Protein AF-A0AAN9UYQ5-F1 (afdb_monomer_lite)

Foldseek 3Di:
DVVCCVVPVVCVLQVLLLVQLQVLCCVLQVGGDPHCPPPLNVLLVVLVVLQCCLCVDPVVVVCVVDVVVVPDPCVVVVSVVSNVVSVVSLQVSLLVSLVNRCVVCVVPPDDPDDSSVSSVVSSVSSVCRRPVSSVVVVVVVVCCVVCVVVVVVVVVVCCVPCPVVVVVVVPPPDDDDDDDPPPPVVVVVQDDPPPDDDDDDDPPVVVVVVVD

InterPro domains:
  IPR036396 Cytochrome P450 superfamily [G3DSA:1.10.630.10] (2-175)
  IPR036396 Cytochrome P450 superfamily [SSF48264] (8-164)
  IPR050364 Cytochrome P450 monooxygenase, fungi [PTHR46300] (1-164)

Secondary structure (DSSP, 8-state):
-HHHHHH-GGGHHHHHHHHHHHHHHHHHSS-----TTSHHHHHHHHHHHHHHHHHTSHHHHHHHH-GGGGGS-TTT-HHHHHHHHHHHHHHHHHHHHHHHHHHHTTTS---S--HHHHHHHHHHHHHIIIIIHHHHHHHHHHHHHH-HHHHHHHHHHHHHHHGGGGGGTTS-TT---S-----THHHHTT-----------HHHHHHHTT--

Radius of gyration: 21.9 Å; chains: 1; bounding box: 60×38×66 Å

Organism: NCBI:txid117547

pLDDT: mean 74.86, std 21.61, range [25.64, 96.12]

Sequence (212 aa):
MLMDLLESPAGYYDHIRRYTTSLTTQMDYGFRLKTMEDPRAKKMFKGFLKFNSLAGSQIALLLDLFPILRHLPDVFLPIRRQARKVGREEHELFMDEYLNVKKKMSEGKAIGFTDKLGAYVCGSFLQAGSETTSAELLGFVQAMMIFPEVSRIAHLELDRVCGDQFRKMLLLYGTCGPFTMIRIGTLTRGGSILVDGGTITYHRLRRLLKRM

Structure (mmCIF, N/CA/C/O backbone):
data_AF-A0AAN9UYQ5-F1
#
_entry.id   AF-A0AAN9UYQ5-F1
#
loop_
_atom_site.group_PDB
_atom_site.id
_atom_site.type_symbol
_atom_site.label_atom_id
_atom_site.label_alt_id
_atom_site.label_comp_id
_atom_site.label_asym_id
_atom_site.label_entity_id
_atom_site.label_seq_id
_atom_site.pdbx_PDB_ins_code
_atom_site.Cartn_x
_atom_site.Cartn_y
_atom_site.Cartn_z
_atom_site.occupancy
_atom_site.B_iso_or_equiv
_atom_site.auth_seq_id
_atom_site.auth_comp_id
_atom_site.auth_asym_id
_atom_site.auth_atom_id
_atom_site.pdbx_PDB_model_num
ATOM 1 N N . MET A 1 1 ? 0.110 5.925 14.309 1.00 84.81 1 MET A N 1
ATOM 2 C CA . MET A 1 1 ? -1.220 5.754 13.701 1.00 84.81 1 MET A CA 1
ATOM 3 C C . MET A 1 1 ? -2.297 6.067 14.718 1.00 84.81 1 MET A C 1
ATOM 5 O O . MET A 1 1 ? -2.942 7.083 14.551 1.00 84.81 1 MET A O 1
ATOM 9 N N . LEU A 1 2 ? -2.440 5.284 15.797 1.00 88.50 2 LEU A N 1
ATOM 10 C CA . LEU A 1 2 ? -3.454 5.564 16.827 1.00 88.50 2 LEU A CA 1
ATOM 11 C C . LEU A 1 2 ? -3.279 6.938 17.494 1.00 88.50 2 LEU A C 1
ATOM 13 O O . LEU A 1 2 ? -4.257 7.653 17.650 1.00 88.50 2 LEU A O 1
ATOM 17 N N . MET A 1 3 ? -2.042 7.338 17.813 1.00 88.50 3 MET A N 1
ATOM 18 C CA . MET A 1 3 ? -1.776 8.687 18.335 1.00 88.50 3 MET A CA 1
ATOM 19 C C . MET A 1 3 ? -2.144 9.781 17.331 1.00 88.50 3 MET A C 1
ATOM 21 O O . MET A 1 3 ? -2.829 10.726 17.692 1.00 88.50 3 MET A O 1
ATOM 25 N N . ASP A 1 4 ? -1.783 9.621 16.057 1.00 87.75 4 ASP A N 1
ATOM 26 C CA . ASP A 1 4 ? -2.093 10.632 15.040 1.00 87.75 4 ASP A CA 1
ATOM 27 C C . ASP A 1 4 ? -3.603 10.723 14.750 1.00 87.75 4 ASP A C 1
ATOM 29 O O . ASP A 1 4 ? -4.094 11.793 14.407 1.00 87.75 4 ASP A O 1
ATOM 33 N N . LEU A 1 5 ? -4.354 9.627 14.925 1.00 90.75 5 LEU A N 1
ATOM 34 C CA . LEU A 1 5 ? -5.821 9.639 14.869 1.00 90.75 5 LEU A CA 1
ATOM 35 C C . LEU A 1 5 ? -6.441 10.435 16.027 1.00 90.75 5 LEU A C 1
ATOM 37 O O . LEU A 1 5 ? -7.488 11.045 15.833 1.00 90.75 5 LEU A O 1
ATOM 41 N N . LEU A 1 6 ? -5.812 10.434 17.208 1.00 92.56 6 LEU A N 1
ATOM 42 C CA . LEU A 1 6 ? -6.248 11.238 18.354 1.00 92.56 6 LEU A CA 1
ATOM 43 C C . LEU A 1 6 ? -5.877 12.717 18.184 1.00 92.56 6 LEU A C 1
ATOM 45 O O . LEU A 1 6 ? -6.682 13.587 18.499 1.00 92.56 6 LEU A O 1
ATOM 49 N N . GLU A 1 7 ? -4.674 13.000 17.681 1.00 92.88 7 GLU A N 1
ATOM 50 C CA . GLU A 1 7 ? -4.164 14.366 17.502 1.00 92.88 7 GLU A CA 1
ATOM 51 C C . GLU A 1 7 ? -4.784 15.080 16.292 1.00 92.88 7 GLU A C 1
ATOM 53 O O . GLU A 1 7 ? -5.091 16.268 16.357 1.00 92.88 7 GLU A O 1
ATOM 58 N N . SER A 1 8 ? -4.974 14.368 15.177 1.00 92.69 8 SER A N 1
ATOM 59 C CA . SER A 1 8 ? -5.496 14.914 13.920 1.00 92.69 8 SER A CA 1
ATOM 60 C C . SER A 1 8 ? -6.433 13.913 13.228 1.00 92.69 8 SER A C 1
ATOM 62 O O . SER A 1 8 ? -6.058 13.266 12.241 1.00 92.69 8 SER A O 1
ATOM 64 N N . PRO A 1 9 ? -7.684 13.780 13.708 1.00 90.31 9 PRO A N 1
ATOM 65 C CA . PRO A 1 9 ? -8.651 12.828 13.157 1.00 90.31 9 PRO A CA 1
ATOM 66 C C . PRO A 1 9 ? -9.043 13.136 11.705 1.00 90.31 9 PRO A C 1
ATOM 68 O O . PRO A 1 9 ? -9.381 12.224 10.953 1.00 90.31 9 PRO A O 1
ATOM 71 N N . ALA A 1 10 ? -8.950 14.397 11.268 1.00 92.50 10 ALA A N 1
ATOM 72 C CA . ALA A 1 10 ? -9.232 14.787 9.883 1.00 92.50 10 ALA A CA 1
ATOM 73 C C . ALA A 1 10 ? -8.300 14.090 8.870 1.00 92.50 10 ALA A C 1
ATOM 75 O O . ALA A 1 10 ? -8.703 13.834 7.738 1.00 92.50 10 ALA A O 1
ATOM 76 N N . GLY A 1 11 ? -7.080 13.733 9.289 1.00 89.69 11 GLY A N 1
ATOM 77 C CA . GLY A 1 11 ? -6.087 13.033 8.473 1.00 89.69 11 GLY A CA 1
ATOM 78 C C . GLY A 1 11 ? -6.192 11.504 8.494 1.00 89.69 11 GLY A C 1
ATOM 79 O O . GLY A 1 11 ? -5.227 10.837 8.124 1.00 89.69 11 GLY A O 1
ATOM 80 N N . TYR A 1 12 ? -7.310 10.918 8.946 1.00 89.75 12 TYR A N 1
ATOM 81 C CA . TYR A 1 12 ? -7.429 9.467 9.175 1.00 89.75 12 TYR A CA 1
ATOM 82 C C . TYR A 1 12 ? -6.991 8.600 7.982 1.00 89.75 12 TYR A C 1
ATOM 84 O O . TYR A 1 12 ? -6.340 7.572 8.181 1.00 89.75 12 TYR A O 1
ATOM 92 N N . TYR A 1 13 ? -7.299 9.030 6.754 1.00 90.00 13 TYR A N 1
ATOM 93 C CA . TYR A 1 13 ? -6.906 8.336 5.528 1.00 90.00 13 TYR A CA 1
ATOM 94 C C . TYR A 1 13 ? -5.384 8.204 5.414 1.00 90.00 13 TYR A C 1
ATOM 96 O O . TYR A 1 13 ? -4.855 7.101 5.248 1.00 90.00 13 TYR A O 1
ATOM 104 N N . ASP A 1 14 ? -4.668 9.315 5.581 1.00 89.19 14 ASP A N 1
ATOM 105 C CA . ASP A 1 14 ? -3.211 9.342 5.496 1.00 89.19 14 ASP A CA 1
ATOM 106 C C . ASP A 1 14 ? -2.567 8.596 6.666 1.00 89.19 14 ASP A C 1
ATOM 108 O O . ASP A 1 14 ? -1.561 7.908 6.481 1.00 89.19 14 ASP A O 1
ATOM 112 N N . HIS A 1 15 ? -3.165 8.648 7.860 1.00 91.50 15 HIS A N 1
ATOM 113 C CA . HIS A 1 15 ? -2.668 7.926 9.035 1.00 91.50 15 HIS A CA 1
ATOM 114 C C . HIS A 1 15 ? -2.725 6.409 8.858 1.00 91.50 15 HIS A C 1
ATOM 116 O O . HIS A 1 15 ? -1.758 5.715 9.196 1.00 91.50 15 HIS A O 1
ATOM 122 N N . ILE A 1 16 ? -3.836 5.899 8.317 1.00 92.19 16 ILE A N 1
ATOM 123 C CA . ILE A 1 16 ? -4.032 4.473 8.031 1.00 92.19 16 ILE A CA 1
ATOM 124 C C . ILE A 1 16 ? -3.120 4.038 6.884 1.00 92.19 16 ILE A C 1
ATOM 126 O O . ILE A 1 16 ? -2.394 3.052 7.019 1.00 92.19 16 ILE A O 1
ATOM 130 N N . ARG A 1 17 ? -3.072 4.808 5.792 1.00 89.44 17 ARG A N 1
ATOM 131 C CA . ARG A 1 17 ? -2.206 4.508 4.645 1.00 89.44 17 ARG A CA 1
ATOM 132 C C . ARG A 1 17 ? -0.725 4.515 5.021 1.00 89.44 17 ARG A C 1
ATOM 134 O O . ARG A 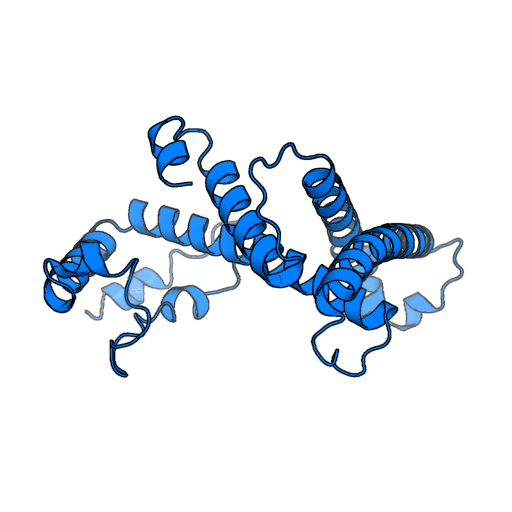1 17 ? 0.029 3.631 4.614 1.00 89.44 17 ARG A O 1
ATOM 141 N N . ARG A 1 18 ? -0.288 5.470 5.846 1.00 91.50 18 ARG A N 1
ATOM 142 C CA . ARG A 1 18 ? 1.082 5.510 6.375 1.00 91.50 18 ARG A CA 1
ATOM 143 C C . ARG A 1 18 ? 1.400 4.266 7.186 1.00 91.50 18 ARG A C 1
ATOM 145 O O . ARG A 1 18 ? 2.490 3.723 7.049 1.00 91.50 18 ARG A O 1
ATOM 152 N N . TYR A 1 19 ? 0.475 3.824 8.033 1.00 92.81 19 TYR A N 1
ATOM 153 C CA . TYR A 1 19 ? 0.670 2.646 8.870 1.00 92.81 19 TYR A CA 1
ATOM 154 C C . TYR A 1 19 ? 0.895 1.380 8.047 1.00 92.81 19 TYR A C 1
ATOM 156 O O . TYR A 1 19 ? 1.897 0.702 8.265 1.00 92.81 19 TYR A O 1
ATOM 164 N N . THR A 1 20 ? 0.018 1.092 7.084 1.00 93.12 20 THR A N 1
ATOM 165 C CA . THR A 1 20 ? 0.124 -0.125 6.264 1.00 93.12 20 THR A CA 1
ATOM 166 C C . THR A 1 20 ? 1.365 -0.103 5.385 1.00 93.12 20 THR A C 1
ATOM 168 O O . THR A 1 20 ? 2.071 -1.106 5.284 1.00 93.12 20 THR A O 1
ATOM 171 N N . THR A 1 21 ? 1.705 1.060 4.826 1.00 91.31 21 THR A N 1
ATOM 172 C CA . THR A 1 21 ? 2.945 1.227 4.061 1.00 91.31 21 THR A CA 1
ATOM 173 C C . THR A 1 21 ? 4.168 1.005 4.943 1.00 91.31 21 THR A C 1
ATOM 175 O O . THR A 1 21 ? 5.059 0.255 4.574 1.00 91.31 21 THR A O 1
ATOM 178 N N . SER A 1 22 ? 4.198 1.617 6.128 1.00 92.69 22 SER A N 1
ATOM 179 C CA . SER A 1 22 ? 5.300 1.502 7.088 1.00 92.69 22 SER A CA 1
ATOM 180 C C . SER A 1 22 ? 5.505 0.066 7.574 1.00 92.69 22 SER A C 1
ATOM 182 O O . SER A 1 22 ? 6.643 -0.377 7.713 1.00 92.69 22 SER A O 1
ATOM 184 N N . LEU A 1 23 ? 4.410 -0.669 7.791 1.00 93.12 23 LEU A N 1
ATOM 185 C CA . LEU A 1 23 ? 4.433 -2.091 8.126 1.00 93.12 23 LEU A CA 1
ATOM 186 C C . LEU A 1 23 ? 5.017 -2.918 6.975 1.00 93.12 23 LEU A C 1
ATOM 188 O O . LEU A 1 23 ? 5.927 -3.713 7.189 1.00 93.12 23 LEU A O 1
ATOM 192 N N . THR A 1 24 ? 4.544 -2.680 5.752 1.00 92.19 24 THR A N 1
ATOM 193 C CA . THR A 1 24 ? 4.989 -3.424 4.568 1.00 92.19 24 THR A CA 1
ATOM 194 C C . THR A 1 24 ? 6.460 -3.143 4.252 1.00 92.19 24 THR A C 1
ATOM 196 O O . THR A 1 24 ? 7.235 -4.075 4.076 1.00 92.19 24 THR A O 1
ATOM 199 N N . THR A 1 25 ? 6.914 -1.883 4.302 1.00 90.31 25 THR A N 1
ATOM 200 C CA . THR A 1 25 ? 8.342 -1.562 4.110 1.00 90.31 25 THR A CA 1
ATOM 201 C C . THR A 1 25 ? 9.230 -2.149 5.200 1.00 90.31 25 THR A C 1
ATOM 203 O O . THR A 1 25 ? 10.393 -2.459 4.948 1.00 90.31 25 THR A O 1
ATOM 206 N N . GLN A 1 26 ? 8.705 -2.300 6.418 1.00 90.62 26 GLN A N 1
ATOM 207 C CA . GLN A 1 26 ? 9.443 -2.927 7.507 1.00 90.62 26 GLN A CA 1
ATOM 208 C C . GLN A 1 26 ? 9.603 -4.432 7.271 1.00 90.62 26 GLN A C 1
ATOM 210 O O . GLN A 1 26 ? 10.665 -4.967 7.580 1.00 90.62 26 GLN A O 1
ATOM 215 N N . MET A 1 27 ? 8.590 -5.089 6.704 1.00 89.62 27 MET A N 1
ATOM 216 C CA . MET A 1 27 ? 8.636 -6.505 6.335 1.00 89.62 27 MET A CA 1
ATOM 217 C C . MET A 1 27 ? 9.528 -6.756 5.111 1.00 89.62 27 MET A C 1
ATOM 219 O O . MET A 1 27 ? 10.370 -7.646 5.155 1.00 89.62 27 MET A O 1
ATOM 223 N N . ASP A 1 28 ? 9.386 -5.944 4.061 1.00 87.88 28 ASP A N 1
ATOM 224 C CA . ASP A 1 28 ? 10.060 -6.165 2.776 1.00 87.88 28 ASP A CA 1
ATOM 225 C C . ASP A 1 28 ? 11.497 -5.634 2.759 1.00 87.88 28 ASP A C 1
ATOM 227 O O . ASP A 1 28 ? 12.407 -6.292 2.255 1.00 87.88 28 ASP A O 1
ATOM 231 N N . TYR A 1 29 ? 11.710 -4.431 3.304 1.00 86.38 29 TYR A N 1
ATOM 232 C CA . TYR A 1 29 ? 12.977 -3.701 3.191 1.00 86.38 29 TYR A CA 1
ATOM 233 C C . TYR A 1 29 ? 13.696 -3.466 4.526 1.00 86.38 29 TYR A C 1
ATOM 235 O O . TYR A 1 29 ? 14.799 -2.904 4.565 1.00 86.38 29 TYR A O 1
ATOM 243 N N . GLY A 1 30 ? 13.089 -3.880 5.640 1.00 86.94 30 GLY A N 1
ATOM 244 C CA . GLY A 1 30 ? 13.677 -3.749 6.970 1.00 86.94 30 GLY A CA 1
ATOM 245 C C . GLY A 1 30 ? 13.765 -2.307 7.474 1.00 86.94 30 GLY A C 1
ATOM 246 O O . GLY A 1 30 ? 14.622 -2.004 8.306 1.00 86.94 30 GLY A O 1
ATOM 247 N N . PHE A 1 31 ? 12.928 -1.390 6.974 1.00 86.50 31 PHE A N 1
ATOM 248 C CA . PHE A 1 31 ? 12.859 -0.020 7.488 1.00 86.50 31 PHE A CA 1
ATOM 249 C C . PHE A 1 31 ? 11.423 0.462 7.692 1.00 86.50 31 PHE A C 1
ATOM 251 O O . PHE A 1 31 ? 10.495 0.095 6.975 1.00 86.50 31 PHE A O 1
ATOM 258 N N . ARG A 1 32 ? 11.250 1.340 8.681 1.00 88.69 32 ARG A N 1
ATOM 259 C CA . ARG A 1 32 ? 9.951 1.897 9.050 1.00 88.69 32 ARG A CA 1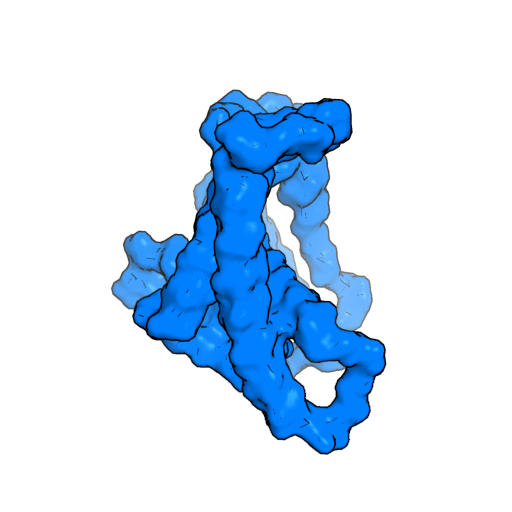
ATOM 260 C C . ARG A 1 32 ? 9.780 3.296 8.469 1.00 88.69 32 ARG A C 1
ATOM 262 O O . ARG A 1 32 ? 10.563 4.192 8.785 1.00 88.69 32 ARG A O 1
ATOM 269 N N . LEU A 1 33 ? 8.722 3.512 7.690 1.00 86.88 33 LEU A N 1
ATOM 270 C CA . LEU A 1 33 ? 8.346 4.853 7.236 1.00 86.88 33 LEU A CA 1
ATOM 271 C C . LEU A 1 33 ? 7.717 5.649 8.383 1.00 86.88 33 LEU A C 1
ATOM 273 O O . LEU A 1 33 ? 6.700 5.239 8.952 1.00 86.88 33 LEU A O 1
ATOM 277 N N . LYS A 1 34 ? 8.321 6.791 8.724 1.00 85.06 34 LYS A N 1
ATOM 278 C CA . LYS A 1 34 ? 7.805 7.702 9.759 1.00 85.06 34 LYS A CA 1
ATOM 279 C C . LYS A 1 34 ? 6.765 8.672 9.213 1.00 85.06 34 LYS A C 1
ATOM 281 O O . LYS A 1 34 ? 5.787 8.923 9.908 1.00 85.06 34 LYS A O 1
ATOM 286 N N . THR A 1 35 ? 6.932 9.134 7.976 1.00 84.81 35 THR A N 1
ATOM 287 C CA . THR A 1 35 ? 6.059 10.124 7.330 1.00 84.81 35 THR A CA 1
ATOM 288 C C . THR A 1 35 ? 5.868 9.747 5.863 1.00 84.81 35 THR A C 1
ATOM 290 O O . THR A 1 35 ? 6.803 9.270 5.224 1.00 84.81 35 THR A O 1
ATOM 293 N N . MET A 1 36 ? 4.676 9.989 5.309 1.00 79.44 36 MET A N 1
ATOM 294 C CA . MET A 1 36 ? 4.406 9.795 3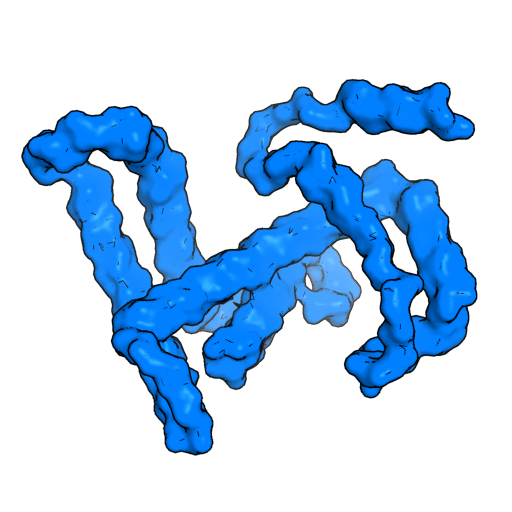.871 1.00 79.44 36 MET A CA 1
ATOM 295 C C . MET A 1 36 ? 5.113 10.832 2.987 1.00 79.44 36 MET A C 1
ATOM 297 O O . MET A 1 36 ? 5.172 10.698 1.768 1.00 79.44 36 MET A O 1
ATOM 301 N N . GLU A 1 37 ? 5.661 11.876 3.603 1.00 81.81 37 GLU A N 1
ATOM 302 C CA . GLU A 1 37 ? 6.366 12.955 2.923 1.00 81.81 37 GLU A CA 1
ATOM 303 C C . GLU A 1 37 ? 7.800 12.603 2.538 1.00 81.81 37 GLU A C 1
ATOM 305 O O . GLU A 1 37 ? 8.396 13.351 1.756 1.00 81.81 37 GLU A O 1
ATOM 310 N N . ASP A 1 38 ? 8.317 11.482 3.052 1.00 83.00 38 ASP A N 1
ATOM 311 C CA . ASP A 1 38 ? 9.646 10.971 2.744 1.00 83.00 38 ASP A CA 1
ATOM 312 C C . ASP A 1 38 ? 9.824 10.859 1.215 1.00 83.00 38 ASP A C 1
ATOM 314 O O . ASP A 1 38 ? 8.984 10.248 0.536 1.00 83.00 38 ASP A O 1
ATOM 318 N N . PRO A 1 39 ? 10.901 11.433 0.646 1.00 82.81 39 PRO A N 1
ATOM 319 C CA . PRO A 1 39 ? 11.213 11.302 -0.772 1.00 82.81 39 PRO A CA 1
ATOM 320 C C . PRO A 1 39 ? 11.191 9.855 -1.279 1.00 82.81 39 PRO A C 1
ATOM 322 O O . PRO A 1 39 ? 10.754 9.624 -2.407 1.00 82.81 39 PRO A O 1
ATOM 325 N N . ARG A 1 40 ? 11.605 8.877 -0.460 1.00 78.38 40 ARG A N 1
ATOM 326 C CA . ARG A 1 40 ? 11.589 7.451 -0.823 1.00 78.38 40 ARG A CA 1
ATOM 327 C C . ARG A 1 40 ? 10.167 6.935 -1.005 1.00 78.38 40 ARG A C 1
ATOM 329 O O . ARG A 1 40 ? 9.852 6.380 -2.056 1.00 78.38 40 ARG A O 1
ATOM 336 N N . ALA A 1 41 ? 9.291 7.209 -0.038 1.00 77.94 41 ALA A N 1
ATOM 337 C CA . ALA A 1 41 ? 7.880 6.834 -0.109 1.00 77.94 41 ALA A CA 1
ATOM 338 C C . ALA A 1 41 ? 7.191 7.494 -1.313 1.00 77.94 41 ALA A C 1
ATOM 340 O O . ALA A 1 41 ? 6.520 6.825 -2.098 1.00 77.94 41 ALA A O 1
ATOM 341 N N . LYS A 1 42 ? 7.421 8.796 -1.528 1.00 83.25 42 LYS A N 1
ATOM 342 C CA . LYS A 1 42 ? 6.883 9.524 -2.688 1.00 83.25 42 LYS A CA 1
ATOM 343 C C . LYS A 1 42 ? 7.362 8.939 -4.017 1.00 83.25 42 LYS A C 1
ATOM 345 O O . LYS A 1 42 ? 6.561 8.828 -4.944 1.00 83.25 42 LYS A O 1
ATOM 350 N N . LYS A 1 43 ? 8.643 8.561 -4.127 1.00 81.81 43 LYS A N 1
ATOM 351 C CA . LYS A 1 43 ? 9.203 7.939 -5.339 1.00 81.81 43 LYS A CA 1
ATOM 352 C C . LYS A 1 43 ? 8.519 6.596 -5.622 1.00 81.81 43 LYS A C 1
ATOM 354 O O . LYS A 1 43 ? 8.098 6.379 -6.756 1.00 81.81 43 LYS A O 1
ATOM 359 N N . MET A 1 44 ? 8.325 5.767 -4.591 1.00 78.50 44 MET A N 1
ATOM 360 C CA . MET A 1 44 ? 7.621 4.482 -4.689 1.00 78.50 44 MET A CA 1
ATOM 361 C C . MET A 1 44 ? 6.171 4.638 -5.150 1.00 78.50 44 MET A C 1
ATOM 363 O O . MET A 1 44 ? 5.786 4.092 -6.182 1.00 78.50 44 MET A O 1
ATOM 367 N N . PHE A 1 45 ? 5.386 5.477 -4.471 1.00 77.50 45 PHE A N 1
ATOM 368 C CA . PHE A 1 45 ? 3.982 5.683 -4.833 1.00 77.50 45 PHE A CA 1
ATOM 369 C C . PHE A 1 45 ? 3.783 6.367 -6.182 1.00 77.50 45 PHE A C 1
ATOM 371 O O . PHE A 1 45 ? 2.828 6.061 -6.892 1.00 77.50 45 PHE A O 1
ATOM 378 N N . LYS A 1 46 ? 4.679 7.275 -6.579 1.00 80.44 46 LYS A N 1
ATOM 379 C CA . LYS A 1 46 ? 4.607 7.900 -7.905 1.00 80.44 46 LYS A CA 1
ATOM 380 C C . LYS A 1 46 ? 4.834 6.879 -9.023 1.00 80.44 46 LYS A C 1
ATOM 382 O O . LYS A 1 46 ? 4.217 7.013 -10.079 1.00 80.44 46 LYS A O 1
ATOM 387 N N . GLY A 1 47 ? 5.700 5.887 -8.799 1.00 78.75 47 GLY A N 1
ATOM 388 C CA . GLY A 1 47 ? 5.867 4.741 -9.694 1.00 78.75 47 GLY A CA 1
ATOM 389 C C . GLY A 1 47 ? 4.567 3.946 -9.816 1.00 78.75 47 GLY A C 1
ATOM 390 O O . GLY A 1 47 ? 4.043 3.807 -10.920 1.00 78.75 47 GLY A O 1
ATOM 391 N N . PHE A 1 48 ? 3.987 3.557 -8.676 1.00 79.62 48 PHE A N 1
ATOM 392 C CA . PHE A 1 48 ? 2.731 2.801 -8.631 1.00 79.62 48 PHE A CA 1
ATOM 393 C C . PHE A 1 48 ? 1.565 3.513 -9.319 1.00 79.62 48 PHE A C 1
ATOM 395 O O . PHE A 1 48 ? 0.876 2.908 -10.132 1.00 79.62 48 PHE A O 1
ATOM 402 N N . LEU A 1 49 ? 1.368 4.812 -9.080 1.00 82.56 49 LEU A N 1
ATOM 403 C CA . LEU A 1 49 ? 0.277 5.567 -9.711 1.00 82.56 49 LEU A CA 1
ATOM 404 C C . LEU A 1 49 ? 0.391 5.603 -11.241 1.00 82.56 49 LEU A C 1
ATOM 406 O O . LEU A 1 49 ? -0.618 5.513 -11.938 1.00 82.56 49 LEU A O 1
ATOM 410 N N . LYS A 1 50 ? 1.612 5.726 -11.775 1.00 83.88 50 LYS A N 1
ATOM 411 C CA . LYS A 1 50 ? 1.851 5.674 -13.225 1.00 83.88 50 LYS A CA 1
ATOM 412 C C . LYS A 1 50 ? 1.632 4.273 -13.790 1.00 83.88 50 LYS A C 1
ATOM 414 O O . LYS A 1 50 ? 1.115 4.146 -14.895 1.00 83.88 50 LYS A O 1
ATOM 419 N N . PHE A 1 51 ? 2.052 3.240 -13.064 1.00 83.69 51 PHE A N 1
ATOM 420 C CA . PHE A 1 51 ? 1.835 1.856 -13.471 1.00 83.69 51 PHE A CA 1
ATOM 421 C C . PHE A 1 51 ? 0.337 1.533 -13.499 1.00 83.69 51 PHE A C 1
ATOM 423 O O . PHE A 1 51 ? -0.180 1.124 -14.537 1.00 83.69 51 PHE A O 1
ATOM 430 N N . ASN A 1 52 ? -0.374 1.829 -12.410 1.00 83.81 52 ASN A N 1
ATOM 431 C CA . ASN A 1 52 ? -1.808 1.589 -12.273 1.00 83.81 52 ASN A CA 1
ATOM 432 C C . ASN A 1 52 ? -2.626 2.352 -13.323 1.00 83.81 52 ASN A C 1
ATOM 434 O O . ASN A 1 52 ? -3.573 1.795 -13.868 1.00 83.81 52 ASN A O 1
ATOM 438 N N . SER A 1 53 ? -2.261 3.594 -13.660 1.00 86.06 53 SER A N 1
ATOM 439 C CA . SER A 1 53 ? -2.991 4.358 -14.682 1.00 86.06 53 SER A CA 1
ATOM 440 C C . SER A 1 53 ? -2.809 3.802 -16.096 1.00 86.06 53 SER A C 1
ATOM 442 O O . SER A 1 53 ? -3.740 3.855 -16.899 1.00 86.06 53 SER A O 1
ATOM 444 N N . LEU A 1 54 ? -1.639 3.236 -16.406 1.00 85.94 54 LEU A N 1
ATOM 445 C CA . LEU A 1 54 ? -1.397 2.577 -17.689 1.00 85.94 54 LEU A CA 1
ATOM 446 C C . LEU A 1 54 ? -2.068 1.205 -17.749 1.00 85.94 54 LEU A C 1
ATOM 448 O O . LEU A 1 54 ? -2.767 0.916 -18.721 1.00 85.94 54 LEU A O 1
ATOM 452 N N . ALA A 1 55 ? -1.879 0.387 -16.712 1.00 83.94 55 ALA A N 1
ATOM 453 C CA . ALA A 1 55 ? -2.440 -0.957 -16.619 1.00 83.94 55 ALA A CA 1
ATOM 454 C C . ALA A 1 55 ? -3.976 -0.938 -16.559 1.00 83.94 55 ALA A C 1
ATOM 456 O O . ALA A 1 55 ? -4.623 -1.763 -17.192 1.00 83.94 55 ALA A O 1
ATOM 457 N N . GLY A 1 56 ? -4.562 0.039 -15.863 1.00 84.38 56 GLY A N 1
ATOM 458 C CA . GLY A 1 56 ? -6.011 0.235 -15.769 1.00 84.38 56 GLY A CA 1
ATOM 459 C C . GLY A 1 56 ? -6.631 0.993 -16.945 1.00 84.38 56 GLY A C 1
ATOM 460 O O . GLY A 1 56 ? -7.831 1.261 -16.936 1.00 84.38 56 GLY A O 1
ATOM 461 N N . SER A 1 57 ? -5.847 1.382 -17.956 1.00 88.75 57 SER A N 1
ATOM 462 C CA . SER A 1 57 ? -6.392 2.104 -19.105 1.00 88.75 57 SER A CA 1
ATOM 463 C C . SER A 1 57 ? -7.274 1.200 -19.974 1.00 88.75 57 SER A C 1
ATOM 465 O O . SER A 1 57 ? -6.999 0.016 -20.169 1.00 88.75 57 SER A O 1
ATOM 467 N N . GLN A 1 58 ? -8.308 1.782 -20.585 1.00 88.25 58 GLN A N 1
ATOM 468 C CA . GLN A 1 58 ? -9.212 1.048 -21.481 1.00 88.25 58 GLN A CA 1
ATOM 469 C C . GLN A 1 58 ? -8.468 0.422 -22.670 1.00 88.25 58 GLN A C 1
ATOM 471 O O . GLN A 1 58 ? -8.813 -0.664 -23.123 1.00 88.25 58 GLN A O 1
ATOM 476 N N . ILE A 1 59 ? -7.411 1.081 -23.156 1.00 86.38 59 ILE A N 1
ATOM 477 C CA . ILE A 1 59 ? -6.589 0.564 -24.254 1.00 86.38 59 ILE A CA 1
ATOM 478 C C . ILE A 1 59 ? -5.792 -0.661 -23.796 1.00 86.38 59 ILE A C 1
ATOM 480 O O . ILE A 1 59 ? -5.721 -1.631 -24.543 1.00 86.38 59 ILE A O 1
ATOM 484 N N . ALA A 1 60 ? -5.226 -0.654 -22.583 1.00 86.69 60 ALA A N 1
ATOM 485 C CA . ALA A 1 60 ? -4.553 -1.833 -22.035 1.00 86.69 60 ALA A CA 1
ATOM 486 C C . ALA A 1 60 ? -5.521 -3.020 -21.920 1.00 86.69 60 ALA A C 1
ATOM 488 O O . ALA A 1 60 ? -5.203 -4.107 -22.396 1.00 86.69 60 ALA A O 1
ATOM 489 N N . LEU A 1 61 ? -6.741 -2.779 -21.430 1.00 88.38 61 LEU A N 1
ATOM 490 C CA . LEU A 1 61 ? -7.785 -3.803 -21.374 1.00 88.38 61 LEU A CA 1
ATOM 491 C C . LEU A 1 61 ? -8.131 -4.360 -22.765 1.00 88.38 61 LEU A C 1
ATOM 493 O O . LEU A 1 61 ? -8.256 -5.570 -22.932 1.00 88.38 61 LEU A O 1
ATOM 497 N N . LEU A 1 62 ? -8.245 -3.507 -23.787 1.00 89.81 62 LEU A N 1
ATOM 498 C CA . LEU A 1 62 ? -8.485 -3.955 -25.164 1.00 89.81 62 LEU A CA 1
ATOM 499 C C . LEU A 1 62 ? -7.323 -4.788 -25.718 1.00 89.81 62 LEU A C 1
ATOM 501 O O . LEU A 1 62 ? -7.562 -5.771 -26.416 1.00 89.81 62 LEU A O 1
ATOM 505 N N . LEU A 1 63 ? -6.077 -4.427 -25.398 1.00 88.44 63 LEU A N 1
ATOM 506 C CA . LEU A 1 63 ? -4.896 -5.209 -25.775 1.00 88.44 63 LEU A CA 1
ATOM 507 C C . LEU A 1 63 ? -4.854 -6.578 -25.083 1.00 88.44 63 LEU A C 1
ATOM 509 O O . LEU A 1 63 ? -4.260 -7.508 -25.632 1.00 88.44 63 LEU A O 1
ATOM 513 N N . ASP A 1 64 ? -5.459 -6.708 -23.903 1.00 88.81 64 ASP A N 1
ATOM 514 C CA . ASP A 1 64 ? -5.580 -7.976 -23.180 1.00 88.81 64 ASP A CA 1
ATOM 515 C C . ASP A 1 64 ? -6.733 -8.840 -23.689 1.00 88.81 64 ASP A C 1
ATOM 517 O O . ASP A 1 64 ? -6.565 -10.051 -23.839 1.00 88.81 64 ASP A O 1
ATOM 521 N N . LEU A 1 65 ? -7.869 -8.226 -24.027 1.00 93.19 65 LEU A N 1
ATOM 522 C CA . LEU A 1 65 ? -9.033 -8.918 -24.586 1.00 93.19 65 LEU A CA 1
ATOM 523 C C . LEU A 1 65 ? -8.815 -9.371 -26.035 1.00 93.19 65 LEU A C 1
ATOM 525 O O . LEU A 1 65 ? -9.281 -10.442 -26.421 1.00 93.19 65 LEU A O 1
ATOM 529 N N . PHE A 1 66 ? -8.101 -8.577 -26.836 1.00 92.38 66 PHE A N 1
ATOM 530 C CA . PHE A 1 66 ? -7.860 -8.849 -28.252 1.00 92.38 66 PHE A CA 1
ATOM 531 C C . PHE A 1 66 ? -6.355 -8.924 -28.544 1.00 92.38 66 PHE A C 1
ATOM 533 O O . PHE A 1 66 ? -5.752 -7.932 -28.964 1.00 92.38 66 PHE A O 1
ATOM 540 N N . PRO A 1 67 ? -5.729 -10.111 -28.412 1.00 87.81 67 PRO A N 1
ATOM 541 C CA . PRO A 1 67 ? -4.293 -10.290 -28.637 1.00 87.81 67 PRO A CA 1
ATOM 542 C C . PRO A 1 67 ? -3.812 -9.829 -30.019 1.00 87.81 67 PRO A C 1
ATOM 544 O O . PRO A 1 67 ? -2.675 -9.382 -30.152 1.00 87.81 67 PRO A O 1
ATOM 547 N N . ILE A 1 68 ? -4.687 -9.873 -31.033 1.00 91.75 68 ILE A N 1
ATOM 548 C CA . ILE A 1 68 ? -4.408 -9.407 -32.402 1.00 91.75 68 ILE A CA 1
ATOM 549 C C . ILE A 1 68 ? -3.967 -7.935 -32.405 1.00 91.75 68 ILE A C 1
ATOM 551 O O . ILE A 1 68 ? -3.071 -7.558 -33.160 1.00 91.75 68 ILE A O 1
ATOM 555 N N . LEU A 1 69 ? -4.522 -7.112 -31.506 1.00 86.44 69 LEU A N 1
ATOM 556 C CA . LEU A 1 69 ? -4.176 -5.696 -31.408 1.00 86.44 69 LEU A CA 1
ATOM 557 C C . LEU A 1 69 ? -2.729 -5.462 -30.938 1.00 86.44 69 LEU A C 1
ATOM 559 O O . LEU A 1 69 ? -2.172 -4.397 -31.192 1.00 86.44 69 LEU A O 1
ATOM 563 N N . ARG A 1 70 ? -2.072 -6.450 -30.313 1.00 85.19 70 ARG A N 1
ATOM 564 C CA . ARG A 1 70 ? -0.664 -6.351 -29.878 1.00 85.19 70 ARG A CA 1
ATOM 565 C C . ARG A 1 70 ? 0.331 -6.396 -31.042 1.00 85.19 70 ARG A C 1
ATOM 567 O O . ARG A 1 70 ? 1.489 -6.017 -30.858 1.00 85.19 70 ARG A O 1
ATOM 574 N N . HIS A 1 71 ? -0.102 -6.845 -32.222 1.00 86.50 71 HIS A N 1
ATOM 575 C CA . HIS A 1 71 ? 0.721 -6.866 -33.432 1.00 86.50 71 HIS A CA 1
ATOM 576 C C . HIS A 1 71 ? 0.769 -5.515 -34.156 1.00 86.50 71 HIS A C 1
ATOM 578 O O . HIS A 1 71 ? 1.553 -5.369 -35.094 1.00 86.50 71 HIS A O 1
ATOM 584 N N . LEU A 1 72 ? -0.024 -4.520 -33.732 1.00 87.19 72 LEU A N 1
ATOM 585 C CA . LEU A 1 72 ? 0.028 -3.197 -34.345 1.00 87.19 72 LEU A CA 1
ATOM 586 C C . LEU A 1 72 ? 1.412 -2.545 -34.142 1.00 87.19 72 LEU A C 1
ATOM 588 O O . LEU A 1 72 ? 2.009 -2.666 -33.065 1.00 87.19 72 LEU A O 1
ATOM 592 N N . PRO A 1 73 ? 1.918 -1.812 -35.153 1.00 84.56 73 PRO A N 1
ATOM 593 C CA . PRO A 1 73 ? 3.147 -1.041 -35.029 1.00 84.56 73 PRO A CA 1
ATOM 594 C C . PRO A 1 73 ? 3.094 -0.046 -33.864 1.00 84.56 73 PRO A C 1
ATOM 596 O O . PRO A 1 73 ? 2.049 0.534 -33.567 1.00 84.56 73 PRO A O 1
ATOM 599 N N . ASP A 1 74 ? 4.256 0.230 -33.263 1.00 81.25 74 ASP A N 1
ATOM 600 C CA . ASP A 1 74 ? 4.403 1.134 -32.108 1.00 81.25 74 ASP A CA 1
ATOM 601 C C . ASP A 1 74 ? 3.858 2.560 -32.359 1.00 81.25 74 ASP A C 1
ATOM 603 O O . ASP A 1 74 ? 3.537 3.267 -31.406 1.00 81.25 74 ASP A O 1
ATOM 607 N N . VAL A 1 75 ? 3.716 2.974 -33.625 1.00 84.38 75 VAL A N 1
ATOM 608 C CA . VAL A 1 75 ? 3.130 4.266 -34.028 1.00 84.38 75 VAL A CA 1
ATOM 609 C C . VAL A 1 75 ? 1.658 4.380 -33.611 1.00 84.38 75 VAL A C 1
ATOM 611 O O . VAL A 1 75 ? 1.233 5.444 -33.170 1.00 84.38 75 VAL A O 1
ATOM 614 N N . PHE A 1 76 ? 0.895 3.285 -33.688 1.00 83.69 76 PHE A N 1
ATOM 615 C CA . PHE A 1 76 ? -0.527 3.250 -33.318 1.00 83.69 76 PHE A CA 1
ATOM 616 C C . PHE A 1 76 ? -0.756 2.934 -31.836 1.00 83.69 76 PHE A C 1
ATOM 618 O O . PHE A 1 76 ? -1.861 3.108 -31.329 1.00 83.69 76 PHE A O 1
ATOM 625 N N . LEU A 1 77 ? 0.284 2.486 -31.126 1.00 86.31 77 LEU A N 1
ATOM 626 C CA . LEU A 1 77 ? 0.222 2.089 -29.720 1.00 86.31 77 LEU A CA 1
ATOM 627 C C . LEU A 1 77 ? 1.158 2.952 -28.858 1.00 86.31 77 LEU A C 1
ATOM 629 O O . LEU A 1 77 ? 2.125 2.436 -28.283 1.00 86.31 77 LEU A O 1
ATOM 633 N N . PRO A 1 78 ? 0.867 4.258 -28.682 1.00 85.31 78 PRO A N 1
ATOM 634 C CA . PRO A 1 78 ? 1.681 5.136 -27.837 1.00 85.31 78 PRO A CA 1
ATOM 635 C C . PRO A 1 78 ? 1.757 4.632 -26.388 1.00 85.31 78 PRO A C 1
ATOM 637 O O . PRO A 1 78 ? 2.780 4.804 -25.717 1.00 85.31 78 PRO A O 1
ATOM 640 N N . ILE A 1 79 ? 0.718 3.921 -25.935 1.00 85.12 79 ILE A N 1
ATOM 641 C CA . ILE A 1 79 ? 0.667 3.268 -24.627 1.00 85.12 79 ILE A CA 1
ATOM 642 C C . ILE A 1 79 ? 1.806 2.264 -24.423 1.00 85.12 79 ILE A C 1
ATOM 644 O O . ILE A 1 79 ? 2.367 2.184 -23.335 1.00 85.12 79 ILE A O 1
ATOM 648 N N . ARG A 1 80 ? 2.241 1.550 -25.469 1.00 85.31 80 ARG A N 1
ATOM 649 C CA . ARG A 1 80 ? 3.330 0.569 -25.368 1.00 85.31 80 ARG A CA 1
ATOM 650 C C . ARG A 1 80 ? 4.671 1.248 -25.101 1.00 85.31 80 ARG A C 1
ATOM 652 O O . ARG A 1 80 ? 5.497 0.736 -24.343 1.00 85.31 80 ARG A O 1
ATOM 659 N N . ARG A 1 81 ? 4.896 2.429 -25.687 1.00 85.56 81 ARG A N 1
ATOM 660 C CA . ARG A 1 81 ? 6.081 3.252 -25.401 1.00 85.56 81 ARG A CA 1
ATOM 661 C C . ARG A 1 81 ? 6.059 3.763 -23.961 1.00 85.56 81 ARG A C 1
ATOM 663 O O . ARG A 1 81 ? 7.094 3.729 -23.295 1.00 85.56 81 ARG A O 1
ATOM 670 N N . GLN A 1 82 ? 4.896 4.204 -23.485 1.00 86.31 82 GLN A N 1
ATOM 671 C CA . GLN A 1 82 ? 4.716 4.661 -22.106 1.00 86.31 82 GLN A CA 1
ATOM 672 C C . GLN A 1 82 ? 4.912 3.519 -21.101 1.00 86.31 82 GLN A C 1
ATOM 674 O O . GLN A 1 82 ? 5.696 3.679 -20.171 1.00 86.31 82 GLN A O 1
ATOM 679 N N . ALA A 1 83 ? 4.323 2.347 -21.344 1.00 86.62 83 ALA A N 1
ATOM 680 C CA . ALA A 1 83 ? 4.484 1.155 -20.513 1.00 86.62 83 ALA A CA 1
ATOM 681 C C . ALA A 1 83 ? 5.952 0.720 -20.411 1.00 86.62 83 ALA A C 1
ATOM 683 O O . ALA A 1 83 ? 6.454 0.488 -19.316 1.00 86.62 83 ALA A O 1
ATOM 684 N N . ARG A 1 84 ? 6.696 0.711 -21.530 1.00 87.69 84 ARG A N 1
ATOM 685 C CA . ARG A 1 84 ? 8.146 0.433 -21.516 1.00 87.69 84 ARG A CA 1
ATOM 686 C C . ARG A 1 84 ? 8.944 1.465 -20.719 1.00 87.69 84 ARG A C 1
ATOM 688 O O . ARG A 1 84 ? 9.955 1.116 -20.120 1.00 87.69 84 ARG A O 1
ATOM 695 N N . LYS A 1 85 ? 8.533 2.736 -20.731 1.00 88.88 85 LYS A N 1
ATOM 696 C CA . LYS A 1 85 ? 9.183 3.786 -19.936 1.00 88.88 85 LYS A CA 1
ATOM 697 C C . LYS A 1 85 ? 8.908 3.591 -18.444 1.00 88.88 85 LYS A C 1
ATOM 699 O O . LYS A 1 85 ? 9.859 3.574 -17.674 1.00 88.88 85 LYS A O 1
ATOM 704 N N . VAL A 1 86 ? 7.646 3.398 -18.066 1.00 86.88 86 VAL A N 1
ATOM 705 C CA . VAL A 1 86 ? 7.246 3.184 -16.668 1.00 86.88 86 VAL A CA 1
ATOM 706 C C . VAL A 1 86 ? 7.876 1.914 -16.106 1.00 86.88 86 VAL A C 1
ATOM 708 O O . VAL A 1 86 ? 8.482 1.981 -15.047 1.00 86.88 86 VAL A O 1
ATOM 711 N N . GLY A 1 87 ? 7.873 0.809 -16.858 1.00 85.50 87 GLY A N 1
ATOM 712 C CA . GLY A 1 87 ? 8.515 -0.433 -16.423 1.00 85.50 87 GLY A CA 1
ATOM 713 C C . GLY A 1 87 ? 10.030 -0.312 -16.210 1.00 85.50 87 GLY A C 1
ATOM 714 O O . GLY A 1 87 ? 10.582 -1.023 -15.378 1.00 85.50 87 GLY A O 1
ATOM 715 N N . ARG A 1 88 ? 10.719 0.601 -16.915 1.00 86.06 88 ARG A N 1
ATOM 716 C CA . ARG A 1 88 ? 12.137 0.904 -16.640 1.00 86.06 88 ARG A CA 1
ATOM 717 C C . ARG A 1 88 ? 12.312 1.716 -15.358 1.00 86.06 88 ARG A C 1
ATOM 719 O O . ARG A 1 88 ? 13.115 1.326 -14.522 1.00 86.06 88 ARG A O 1
ATOM 726 N N . GLU A 1 89 ? 11.538 2.790 -15.195 1.00 84.31 89 GLU A N 1
ATOM 727 C CA . GLU A 1 89 ? 11.570 3.637 -13.988 1.00 84.31 89 GLU A CA 1
ATOM 728 C C . GLU A 1 89 ? 11.245 2.827 -12.716 1.00 84.31 89 GLU A C 1
ATOM 730 O O . GLU A 1 89 ? 11.874 3.005 -11.674 1.00 84.31 89 GLU A O 1
ATOM 735 N N . GLU A 1 90 ? 10.271 1.922 -12.808 1.00 82.50 90 GLU A N 1
ATOM 736 C CA . GLU A 1 90 ? 9.855 1.018 -11.734 1.00 82.50 90 GLU A CA 1
ATOM 737 C C . GLU A 1 90 ? 10.937 -0.021 -11.414 1.00 82.50 90 GLU A C 1
ATOM 739 O O . GLU A 1 90 ? 11.272 -0.238 -10.250 1.00 82.50 90 GLU A O 1
ATOM 744 N N . HIS A 1 91 ? 11.541 -0.617 -12.446 1.00 83.50 91 HIS A N 1
ATOM 745 C CA . HIS A 1 91 ? 12.628 -1.571 -12.264 1.00 83.50 91 HIS A CA 1
ATOM 746 C C . HIS A 1 91 ? 13.829 -0.944 -11.548 1.00 83.50 91 HIS A C 1
ATOM 748 O O . HIS A 1 91 ? 14.336 -1.535 -10.600 1.00 83.50 91 HIS A O 1
ATOM 754 N N . GLU A 1 92 ? 14.258 0.250 -11.962 1.00 84.56 92 GLU A N 1
ATOM 755 C CA . GLU A 1 92 ? 15.361 0.977 -11.318 1.00 84.56 92 GLU A CA 1
ATOM 756 C C . GLU A 1 92 ? 15.066 1.247 -9.838 1.00 84.56 92 GLU A C 1
ATOM 758 O O . GLU A 1 92 ? 15.900 0.987 -8.974 1.00 84.56 92 GLU A O 1
ATOM 763 N N . LEU A 1 93 ? 13.845 1.692 -9.530 1.00 81.81 93 LEU A N 1
ATOM 764 C CA . LEU A 1 93 ? 13.413 1.945 -8.160 1.00 81.81 93 LEU A CA 1
ATOM 765 C C . LEU A 1 93 ? 13.489 0.692 -7.274 1.00 81.81 93 LEU A C 1
ATOM 767 O O . LEU A 1 93 ? 14.001 0.768 -6.158 1.00 81.81 93 LEU A O 1
ATOM 771 N N . PHE A 1 94 ? 12.947 -0.439 -7.731 1.00 84.38 94 PHE A N 1
ATOM 772 C CA . PHE A 1 94 ? 12.926 -1.657 -6.919 1.00 84.38 94 PHE A CA 1
ATOM 773 C C . PHE A 1 94 ? 14.303 -2.295 -6.789 1.00 84.38 94 PHE A C 1
ATOM 775 O O . PHE A 1 94 ? 14.612 -2.865 -5.745 1.00 84.38 94 PHE A O 1
ATOM 782 N N . MET A 1 95 ? 15.136 -2.190 -7.827 1.00 86.81 95 MET A N 1
ATOM 783 C CA . MET A 1 95 ? 16.503 -2.701 -7.794 1.00 86.81 95 MET A CA 1
ATOM 784 C C . MET A 1 95 ? 17.340 -2.006 -6.722 1.00 86.81 95 MET A C 1
ATOM 786 O O . MET A 1 95 ? 18.027 -2.696 -5.973 1.00 86.81 95 MET A O 1
ATOM 790 N N . ASP A 1 96 ? 17.250 -0.678 -6.604 1.00 85.38 96 ASP A N 1
ATOM 791 C CA . ASP A 1 96 ? 17.992 0.084 -5.591 1.00 85.38 96 ASP A CA 1
ATOM 792 C C . ASP A 1 96 ? 17.692 -0.426 -4.171 1.00 85.38 96 ASP A C 1
ATOM 794 O O . ASP A 1 96 ? 18.596 -0.708 -3.379 1.00 85.38 96 ASP A O 1
ATOM 798 N N . GLU A 1 97 ? 16.409 -0.589 -3.846 1.00 83.38 97 GLU A N 1
ATOM 799 C CA . GLU A 1 97 ? 15.979 -1.009 -2.510 1.00 83.38 97 GLU A CA 1
ATOM 800 C C . GLU A 1 97 ? 16.243 -2.496 -2.260 1.00 83.38 97 GLU A C 1
ATOM 802 O O . GLU A 1 97 ? 16.701 -2.874 -1.180 1.00 83.38 97 GLU A O 1
ATOM 807 N N . TYR A 1 98 ? 16.059 -3.340 -3.275 1.00 86.44 98 TYR A N 1
ATOM 808 C CA . TYR A 1 98 ? 16.397 -4.757 -3.197 1.00 86.44 98 TYR A CA 1
ATOM 809 C C . TYR A 1 98 ? 17.891 -4.983 -2.950 1.00 86.44 98 TYR A C 1
ATOM 811 O O . TYR A 1 98 ? 18.257 -5.781 -2.089 1.00 86.44 98 TYR A O 1
ATOM 819 N N . LEU A 1 99 ? 18.774 -4.266 -3.649 1.00 86.88 99 LEU A N 1
ATOM 820 C CA . LEU A 1 99 ? 20.219 -4.391 -3.450 1.00 86.88 99 LEU A CA 1
ATOM 821 C C . LEU A 1 99 ? 20.644 -3.922 -2.053 1.00 86.88 99 LEU A C 1
ATOM 823 O O . LEU A 1 99 ? 21.505 -4.550 -1.431 1.00 86.88 99 LEU A O 1
ATOM 827 N N . ASN A 1 100 ? 20.003 -2.877 -1.517 1.00 84.06 100 ASN A N 1
ATOM 828 C CA . ASN A 1 100 ? 20.210 -2.444 -0.134 1.00 84.06 100 ASN A CA 1
ATOM 829 C C . ASN A 1 100 ? 19.829 -3.537 0.874 1.00 84.06 100 ASN A C 1
ATOM 831 O O . ASN A 1 100 ? 20.553 -3.753 1.848 1.00 84.06 100 ASN A O 1
ATOM 835 N N . VAL A 1 101 ? 18.717 -4.238 0.642 1.00 84.50 101 VAL A N 1
ATOM 836 C CA . VAL A 1 101 ? 18.284 -5.374 1.469 1.00 84.50 101 VAL A CA 1
ATOM 837 C C . VAL A 1 101 ? 19.238 -6.549 1.320 1.00 84.50 101 VAL A C 1
ATOM 839 O O . VAL A 1 101 ? 19.729 -7.059 2.322 1.00 84.50 101 VAL A O 1
ATOM 842 N N . LYS A 1 102 ? 19.584 -6.930 0.089 1.00 83.94 102 LYS A N 1
ATOM 843 C CA . LYS A 1 102 ? 20.515 -8.024 -0.209 1.00 83.94 102 LYS A CA 1
ATOM 844 C C . LYS A 1 102 ? 21.873 -7.816 0.465 1.00 83.94 102 LYS A C 1
ATOM 846 O O . LYS A 1 102 ? 22.428 -8.763 1.014 1.00 83.94 102 LYS A O 1
ATOM 851 N N . LYS A 1 103 ? 22.374 -6.575 0.499 1.00 83.00 103 LYS A N 1
ATOM 852 C CA . LYS A 1 103 ? 23.598 -6.207 1.228 1.00 83.00 103 LYS A CA 1
ATOM 853 C C . LYS A 1 103 ? 23.470 -6.420 2.740 1.00 83.00 103 LYS A C 1
ATOM 855 O O . LYS A 1 103 ? 24.433 -6.836 3.367 1.00 83.00 103 LYS A O 1
ATOM 860 N N . LYS A 1 104 ? 22.306 -6.137 3.331 1.00 77.25 104 LYS A N 1
ATOM 861 C CA . LYS A 1 104 ? 22.039 -6.391 4.760 1.00 77.25 104 LYS A CA 1
ATOM 862 C C . LYS A 1 104 ? 21.792 -7.874 5.055 1.00 77.25 104 LYS A C 1
ATOM 864 O O . LYS A 1 104 ? 22.041 -8.320 6.164 1.00 77.25 104 LYS A O 1
ATOM 869 N N . MET A 1 105 ? 21.306 -8.624 4.068 1.00 76.19 105 MET A N 1
ATOM 870 C CA . MET A 1 105 ? 20.998 -10.050 4.168 1.00 76.19 105 MET A CA 1
ATOM 871 C C . MET A 1 105 ? 22.198 -10.966 3.915 1.00 76.19 105 MET A C 1
ATOM 873 O O . MET A 1 105 ? 22.014 -12.173 3.981 1.00 76.19 105 MET A O 1
ATOM 877 N N . SER A 1 106 ? 23.407 -10.464 3.632 1.00 64.88 106 SER A N 1
ATOM 878 C CA . SER A 1 106 ? 24.567 -11.293 3.248 1.00 64.88 106 SER A CA 1
ATOM 879 C C . SER A 1 106 ? 25.043 -12.311 4.305 1.00 64.88 106 SER A C 1
ATOM 881 O O . SER A 1 106 ? 25.983 -13.053 4.044 1.00 64.88 106 SER A O 1
ATOM 883 N N . GLU A 1 107 ? 24.386 -12.387 5.464 1.00 57.84 107 GLU A N 1
ATOM 884 C CA . GLU A 1 107 ? 24.550 -13.440 6.479 1.00 57.84 107 GLU A CA 1
ATOM 885 C C . GLU A 1 107 ? 23.553 -14.613 6.316 1.00 57.84 107 GLU A C 1
ATOM 887 O O . GLU A 1 107 ? 23.761 -15.694 6.863 1.00 57.84 107 GLU A O 1
ATOM 892 N N . GLY A 1 108 ? 22.486 -14.445 5.528 1.00 54.28 108 GLY A N 1
ATOM 893 C CA . GLY A 1 108 ? 21.475 -15.460 5.237 1.00 54.28 108 GLY A CA 1
ATOM 894 C C . GLY A 1 108 ? 21.511 -15.893 3.771 1.00 54.28 108 GLY A C 1
ATOM 895 O O . GLY A 1 108 ? 21.569 -15.066 2.863 1.00 54.28 108 GLY A O 1
ATOM 896 N N . LYS A 1 109 ? 21.453 -17.204 3.509 1.00 50.88 109 LYS A N 1
ATOM 897 C CA . LYS A 1 109 ? 21.316 -17.757 2.149 1.00 50.88 109 LYS A CA 1
ATOM 898 C C . LYS A 1 109 ? 20.080 -17.159 1.465 1.00 50.88 109 LYS A C 1
ATOM 900 O O . LYS A 1 109 ? 18.956 -17.551 1.766 1.00 50.88 109 LYS A O 1
ATOM 905 N N . ALA A 1 110 ? 20.289 -16.228 0.538 1.00 56.97 110 ALA A N 1
ATOM 906 C CA . ALA A 1 110 ? 19.223 -15.716 -0.308 1.00 56.97 110 ALA A CA 1
ATOM 907 C C . ALA A 1 110 ? 18.689 -16.850 -1.200 1.00 56.97 110 ALA A C 1
ATOM 909 O O . ALA A 1 110 ? 19.459 -17.605 -1.798 1.00 56.97 110 ALA A O 1
ATOM 910 N N . ILE A 1 111 ? 17.363 -16.975 -1.265 1.00 59.69 111 ILE A N 1
ATOM 911 C CA . ILE A 1 111 ? 16.652 -17.879 -2.178 1.00 59.69 111 ILE A CA 1
ATOM 912 C C . ILE A 1 111 ? 17.113 -17.550 -3.608 1.00 59.69 111 ILE A C 1
ATOM 914 O O . ILE A 1 111 ? 17.274 -16.374 -3.928 1.00 59.69 111 ILE A O 1
ATOM 918 N N . GLY A 1 112 ? 17.358 -18.569 -4.439 1.00 65.12 112 GLY A N 1
ATOM 919 C CA . GLY A 1 112 ? 18.042 -18.494 -5.745 1.00 65.12 112 GLY A CA 1
ATOM 920 C C . GLY A 1 112 ? 17.330 -17.724 -6.869 1.00 65.12 112 GLY A C 1
ATOM 921 O O . GLY A 1 112 ? 17.341 -18.165 -8.016 1.00 65.12 112 GLY A O 1
ATOM 922 N N . PHE A 1 113 ? 16.694 -16.596 -6.567 1.00 76.88 113 PHE A N 1
ATOM 923 C CA . PHE A 1 113 ? 16.143 -15.676 -7.551 1.00 76.88 113 PHE A CA 1
ATOM 924 C C . PHE A 1 113 ? 17.247 -14.854 -8.222 1.00 76.88 113 PHE A C 1
ATOM 926 O O . PHE A 1 113 ? 18.273 -14.542 -7.620 1.00 76.88 113 PHE A O 1
ATOM 933 N N . THR A 1 114 ? 17.008 -14.454 -9.473 1.00 85.38 114 THR A N 1
ATOM 934 C CA . THR A 1 114 ? 17.799 -13.387 -10.094 1.00 85.38 114 THR A CA 1
ATOM 935 C C . THR A 1 114 ? 17.491 -12.063 -9.403 1.00 85.38 114 THR A C 1
ATOM 937 O O . THR A 1 114 ? 16.356 -11.838 -8.981 1.00 85.38 114 THR A O 1
ATOM 940 N N . ASP A 1 115 ? 18.465 -11.155 -9.338 1.00 86.62 115 ASP A N 1
ATOM 941 C CA . ASP A 1 115 ? 18.286 -9.868 -8.649 1.00 86.62 115 ASP A CA 1
ATOM 942 C C . ASP A 1 115 ? 17.102 -9.075 -9.210 1.00 86.62 115 ASP A C 1
ATOM 944 O O . ASP A 1 115 ? 16.327 -8.479 -8.468 1.00 86.62 115 ASP A O 1
ATOM 948 N N . LYS A 1 116 ? 16.891 -9.171 -10.526 1.00 85.25 116 LYS A N 1
ATOM 949 C CA . LYS A 1 116 ? 15.742 -8.580 -11.212 1.00 85.25 116 LYS A CA 1
ATOM 950 C C . LYS A 1 116 ? 14.405 -9.143 -10.733 1.00 85.25 116 LYS A C 1
ATOM 952 O O . LYS A 1 116 ? 13.460 -8.379 -10.548 1.00 85.25 116 LYS A O 1
ATOM 957 N N . LEU A 1 117 ? 14.309 -10.461 -10.568 1.00 86.12 117 LEU A N 1
ATOM 958 C CA . LEU A 1 117 ? 13.088 -11.098 -10.085 1.00 86.12 117 LEU A CA 1
ATOM 959 C C . LEU A 1 117 ? 12.873 -10.803 -8.597 1.00 86.12 117 LEU A C 1
ATOM 961 O O . LEU A 1 117 ? 11.755 -10.490 -8.209 1.00 86.12 117 LEU A O 1
ATOM 965 N N . GLY A 1 118 ? 13.937 -10.828 -7.790 1.00 87.25 118 GLY A N 1
ATOM 966 C CA . GLY A 1 118 ? 13.881 -10.461 -6.375 1.00 87.25 118 GLY A CA 1
ATOM 967 C C . GLY A 1 118 ? 13.368 -9.036 -6.169 1.00 87.25 118 GLY A C 1
ATOM 968 O O . GLY A 1 118 ? 12.422 -8.829 -5.414 1.00 87.25 118 GLY A O 1
ATOM 969 N N . ALA A 1 119 ? 13.908 -8.074 -6.920 1.00 88.12 119 ALA A N 1
ATOM 970 C CA . ALA A 1 119 ? 13.438 -6.694 -6.898 1.00 88.12 119 ALA A CA 1
ATOM 971 C C . ALA A 1 119 ? 11.962 -6.570 -7.294 1.00 88.12 119 ALA A C 1
ATOM 973 O O . ALA A 1 119 ? 11.193 -5.902 -6.607 1.00 88.12 119 ALA A O 1
ATOM 974 N N . TYR A 1 120 ? 11.542 -7.250 -8.365 1.00 87.31 120 TYR A N 1
ATOM 975 C CA . TYR A 1 120 ? 10.146 -7.225 -8.802 1.00 87.31 120 TYR A CA 1
ATOM 976 C C . TYR A 1 120 ? 9.188 -7.812 -7.754 1.00 87.31 120 TYR A C 1
ATOM 978 O O . TYR A 1 120 ? 8.121 -7.252 -7.503 1.00 87.31 120 TYR A O 1
ATOM 986 N N . VAL A 1 121 ? 9.580 -8.910 -7.103 1.00 88.12 121 VAL A N 1
ATOM 987 C CA . VAL A 1 121 ? 8.795 -9.543 -6.035 1.00 88.12 121 VAL A CA 1
ATOM 988 C C . VAL A 1 121 ? 8.659 -8.606 -4.831 1.00 88.12 121 VAL A C 1
ATOM 990 O O . VAL A 1 121 ? 7.540 -8.382 -4.376 1.00 88.12 121 VAL A O 1
ATOM 993 N N . CYS A 1 122 ? 9.750 -7.996 -4.357 1.00 87.25 122 CYS A N 1
ATOM 994 C CA . CYS A 1 122 ? 9.705 -7.023 -3.257 1.00 87.25 122 CYS A CA 1
ATOM 995 C C . CYS A 1 122 ? 8.856 -5.787 -3.602 1.00 87.25 122 CYS A C 1
ATOM 997 O O . CYS A 1 122 ? 8.076 -5.315 -2.778 1.00 87.25 122 CYS A O 1
ATOM 999 N N . GLY A 1 123 ? 8.966 -5.270 -4.828 1.00 86.69 123 GLY A N 1
ATOM 1000 C CA . GLY A 1 123 ? 8.128 -4.163 -5.295 1.00 86.69 123 GLY A CA 1
ATOM 1001 C C . GLY A 1 123 ? 6.639 -4.519 -5.315 1.00 86.69 123 GLY A C 1
ATOM 1002 O O . GLY A 1 123 ? 5.803 -3.731 -4.872 1.00 86.69 123 GLY A O 1
ATOM 1003 N N . SER A 1 124 ? 6.319 -5.738 -5.754 1.00 86.31 124 SER A N 1
ATOM 1004 C CA . SER A 1 124 ? 4.949 -6.259 -5.783 1.00 86.31 124 SER A CA 1
ATOM 1005 C C . SER A 1 124 ? 4.366 -6.430 -4.377 1.00 86.31 124 SER A C 1
ATOM 1007 O O . SER A 1 124 ? 3.205 -6.087 -4.156 1.00 86.31 124 SER A O 1
ATOM 1009 N N . PHE A 1 125 ? 5.159 -6.914 -3.412 1.00 89.38 125 PHE A N 1
ATOM 1010 C CA . PHE A 1 125 ? 4.740 -7.004 -2.009 1.00 89.38 125 PHE A CA 1
ATOM 1011 C C . PHE A 1 125 ? 4.456 -5.632 -1.411 1.00 89.38 125 PHE A C 1
ATOM 1013 O O . PHE A 1 125 ? 3.400 -5.453 -0.800 1.00 89.38 125 PHE A O 1
ATOM 1020 N N . LEU A 1 126 ? 5.318 -4.648 -1.679 1.00 87.56 126 LEU A N 1
ATOM 1021 C CA . LEU A 1 126 ? 5.098 -3.280 -1.230 1.00 87.56 126 LEU A CA 1
ATOM 1022 C C . LEU A 1 126 ? 3.759 -2.738 -1.733 1.00 87.56 126 LEU A C 1
ATOM 1024 O O . LEU A 1 126 ? 2.995 -2.161 -0.956 1.00 87.56 126 LEU A O 1
ATOM 1028 N N . GLN A 1 127 ? 3.460 -2.937 -3.018 1.00 84.81 127 GLN A N 1
ATOM 1029 C CA . GLN A 1 127 ? 2.198 -2.495 -3.605 1.00 84.81 127 GLN A CA 1
ATOM 1030 C C . GLN A 1 127 ? 1.002 -3.219 -2.975 1.00 84.81 127 GLN A C 1
ATOM 1032 O O . GLN A 1 127 ? 0.061 -2.577 -2.505 1.00 84.81 127 GLN A O 1
ATOM 1037 N N . ALA A 1 128 ? 1.055 -4.551 -2.919 1.00 88.56 128 ALA A N 1
ATOM 1038 C CA . ALA A 1 128 ? -0.037 -5.373 -2.416 1.00 88.56 128 ALA A CA 1
ATOM 1039 C C . ALA A 1 128 ? -0.324 -5.106 -0.931 1.00 88.56 128 ALA A C 1
ATOM 1041 O O . ALA A 1 128 ? -1.477 -4.894 -0.557 1.00 88.56 128 ALA A O 1
ATOM 1042 N N . GLY A 1 129 ? 0.709 -5.076 -0.089 1.00 89.50 129 GLY A N 1
ATOM 1043 C CA . GLY A 1 129 ? 0.577 -4.944 1.361 1.00 89.50 129 GLY A CA 1
ATOM 1044 C C . GLY A 1 129 ? 0.186 -3.540 1.819 1.00 89.50 129 GLY A C 1
ATOM 1045 O O . GLY A 1 129 ? -0.537 -3.397 2.807 1.00 89.50 129 GLY A O 1
ATOM 1046 N N . SER A 1 130 ? 0.600 -2.499 1.093 1.00 89.81 130 SER A N 1
ATOM 1047 C CA . SER A 1 130 ? 0.307 -1.118 1.485 1.00 89.81 130 SER A CA 1
ATOM 1048 C C . SER A 1 130 ? -1.131 -0.703 1.157 1.00 89.81 130 SER A C 1
ATOM 1050 O O . SER A 1 130 ? -1.870 -0.307 2.065 1.00 89.81 130 SER A O 1
ATOM 1052 N N . GLU A 1 131 ? -1.545 -0.806 -0.109 1.00 84.56 131 GLU A N 1
ATOM 1053 C CA . GLU A 1 131 ? -2.810 -0.239 -0.592 1.00 84.56 131 GLU A CA 1
ATOM 1054 C C . GLU A 1 131 ? -4.019 -1.087 -0.187 1.00 84.56 131 GLU A C 1
ATOM 1056 O O . GLU A 1 131 ? -4.968 -0.557 0.395 1.00 84.56 131 GLU A O 1
ATOM 1061 N N . THR A 1 132 ? -3.979 -2.406 -0.407 1.00 90.88 132 THR A N 1
ATOM 1062 C CA . THR A 1 132 ? -5.140 -3.274 -0.126 1.00 90.88 132 THR A CA 1
ATOM 1063 C C . THR A 1 132 ? -5.468 -3.306 1.365 1.00 90.88 132 THR A C 1
ATOM 1065 O O . THR A 1 132 ? -6.619 -3.111 1.751 1.00 90.88 132 THR A O 1
ATOM 1068 N N . THR A 1 133 ? -4.448 -3.426 2.221 1.00 93.12 133 THR A N 1
ATOM 1069 C CA . THR A 1 133 ? -4.619 -3.402 3.678 1.00 93.12 133 THR A CA 1
ATOM 1070 C C . THR A 1 133 ? -5.154 -2.053 4.149 1.00 93.12 133 THR A C 1
ATOM 1072 O O . THR A 1 133 ? -5.982 -2.007 5.056 1.00 93.12 133 THR A O 1
ATOM 1075 N N . SER A 1 134 ? -4.716 -0.939 3.543 1.00 91.81 134 SER A N 1
ATOM 1076 C CA . SER A 1 134 ? -5.262 0.374 3.907 1.00 91.81 134 SER A CA 1
ATOM 1077 C C . SER A 1 134 ? -6.738 0.489 3.555 1.00 91.81 134 SER A C 1
ATOM 1079 O O . SER A 1 134 ? -7.512 0.987 4.369 1.00 91.81 134 SER A O 1
ATOM 1081 N N . ALA A 1 135 ? -7.133 -0.016 2.384 1.00 91.19 135 ALA A N 1
ATOM 1082 C CA . ALA A 1 135 ? -8.516 -0.002 1.935 1.00 91.19 135 ALA A CA 1
ATOM 1083 C C . ALA A 1 135 ? -9.399 -0.861 2.848 1.00 91.19 135 ALA A C 1
ATOM 1085 O O . ALA A 1 135 ? -10.475 -0.419 3.243 1.00 91.19 135 ALA A O 1
ATOM 1086 N N . GLU A 1 136 ? -8.911 -2.034 3.256 1.00 94.12 136 GLU A N 1
ATOM 1087 C CA . GLU A 1 136 ? -9.615 -2.912 4.193 1.00 94.12 136 GLU A CA 1
ATOM 1088 C C . GLU A 1 136 ? -9.791 -2.252 5.567 1.00 94.12 136 GLU A C 1
ATOM 1090 O O . GLU A 1 136 ? -10.893 -2.239 6.108 1.00 94.12 136 GLU A O 1
ATOM 1095 N N . LEU A 1 137 ? -8.739 -1.640 6.125 1.00 93.50 137 LEU A N 1
ATOM 1096 C CA . LEU A 1 137 ? -8.834 -0.944 7.414 1.00 93.50 137 LEU A CA 1
ATOM 1097 C C . LEU A 1 137 ? -9.795 0.249 7.354 1.00 93.50 137 LEU A C 1
ATOM 1099 O O . LEU A 1 137 ? -10.567 0.465 8.287 1.00 93.50 137 LEU A O 1
ATOM 1103 N N . LEU A 1 138 ? -9.777 1.008 6.258 1.00 93.19 138 LEU A N 1
ATOM 1104 C CA . LEU A 1 138 ? -10.723 2.101 6.036 1.00 93.19 138 LEU A CA 1
ATOM 1105 C C . LEU A 1 138 ? -12.158 1.580 5.929 1.00 93.19 138 LEU A C 1
ATOM 1107 O O . LEU A 1 138 ? -13.047 2.111 6.595 1.00 93.19 138 LEU A O 1
ATOM 1111 N N . GLY A 1 139 ? -12.376 0.521 5.148 1.00 92.38 139 GLY A N 1
ATOM 1112 C CA . GLY A 1 139 ? -13.675 -0.133 5.005 1.00 92.38 139 GLY A CA 1
ATOM 1113 C C . GLY A 1 13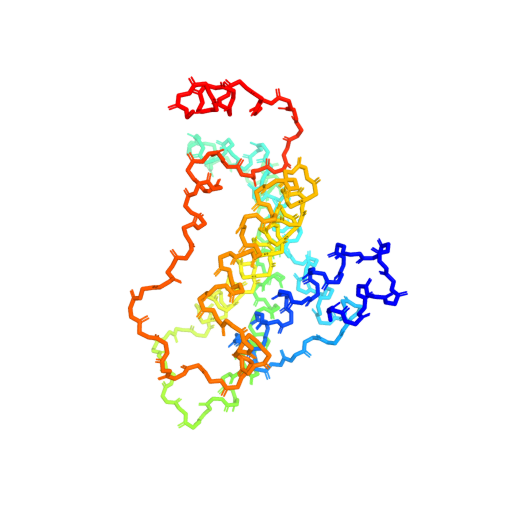9 ? -14.189 -0.694 6.330 1.00 92.38 139 GLY A C 1
ATOM 1114 O O . GLY A 1 139 ? -15.365 -0.539 6.652 1.00 92.38 139 GLY A O 1
ATOM 1115 N N . PHE A 1 140 ? -13.305 -1.264 7.149 1.00 92.62 140 PHE A N 1
ATOM 1116 C CA . PHE A 1 140 ? -13.628 -1.729 8.494 1.00 92.62 140 PHE A CA 1
ATOM 1117 C C . PHE A 1 140 ? -14.088 -0.581 9.400 1.00 92.62 140 PHE A C 1
ATOM 1119 O O . PHE A 1 140 ? -15.144 -0.682 10.024 1.00 92.62 140 PHE A O 1
ATOM 1126 N N . VAL A 1 141 ? -13.346 0.532 9.440 1.00 91.06 141 VAL A N 1
ATOM 1127 C CA . VAL A 1 141 ? -13.730 1.716 10.230 1.00 91.06 141 VAL A CA 1
ATOM 1128 C C . VAL A 1 141 ? -15.075 2.271 9.753 1.00 91.06 141 VAL A C 1
ATOM 1130 O O . VAL A 1 141 ? -15.947 2.558 10.571 1.00 91.06 141 VAL A O 1
ATOM 1133 N N . GLN A 1 142 ? -15.287 2.358 8.439 1.00 92.50 142 GLN A N 1
ATOM 1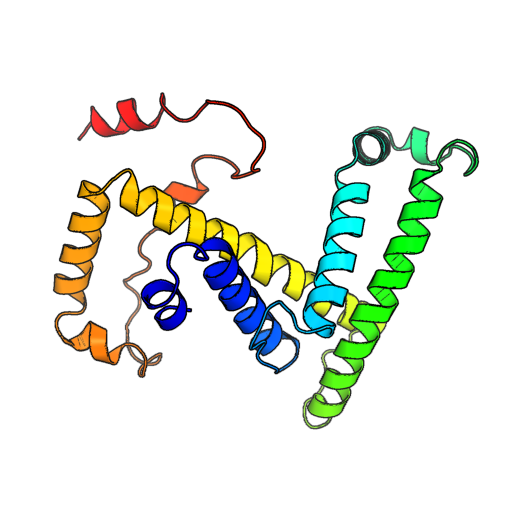134 C CA . GLN A 1 142 ? -16.570 2.766 7.861 1.00 92.50 142 GLN A CA 1
ATOM 1135 C C . GLN A 1 142 ? -17.712 1.827 8.265 1.00 92.50 142 GLN A C 1
ATOM 1137 O O . GLN A 1 142 ? -18.771 2.296 8.680 1.00 92.50 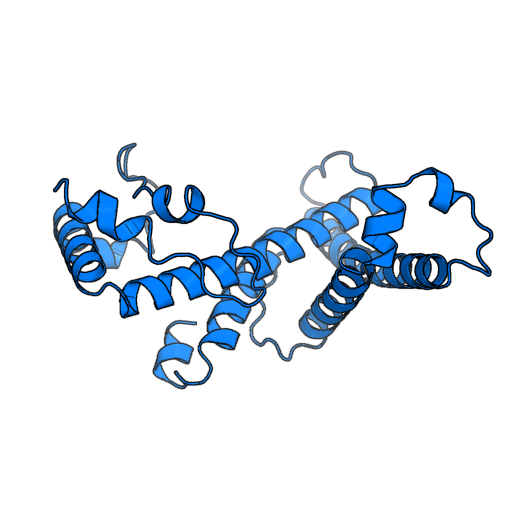142 GLN A O 1
ATOM 1142 N N . ALA A 1 143 ? -17.501 0.512 8.205 1.00 92.06 143 ALA A N 1
ATOM 1143 C CA . ALA A 1 143 ? -18.499 -0.472 8.606 1.00 92.06 143 ALA A CA 1
ATOM 1144 C C . ALA A 1 143 ? -18.865 -0.345 10.093 1.00 92.06 143 ALA A C 1
ATOM 1146 O O . ALA A 1 143 ? -20.046 -0.400 10.430 1.00 92.06 143 ALA A O 1
ATOM 1147 N N . MET A 1 144 ? -17.886 -0.108 10.972 1.00 91.81 144 MET A N 1
ATOM 1148 C CA . MET A 1 144 ? -18.131 0.097 12.406 1.00 91.81 144 MET A CA 1
ATOM 1149 C C . MET A 1 144 ? -18.956 1.359 12.694 1.00 91.81 144 MET A C 1
ATOM 1151 O O . MET A 1 144 ? -19.738 1.365 13.641 1.00 91.81 144 MET A O 1
ATOM 1155 N N . MET A 1 145 ? -18.827 2.404 11.869 1.00 90.38 145 MET A N 1
ATOM 1156 C CA . MET A 1 145 ? -19.648 3.616 11.986 1.00 90.38 145 MET A CA 1
ATOM 1157 C C . MET A 1 145 ? -21.076 3.424 11.457 1.00 90.38 145 MET A C 1
ATOM 1159 O O . MET A 1 145 ? -22.012 3.996 12.010 1.00 90.38 145 MET A O 1
ATOM 1163 N N . ILE A 1 146 ? -21.254 2.640 10.389 1.00 96.12 146 ILE A N 1
ATOM 1164 C CA . ILE A 1 146 ? -22.564 2.423 9.748 1.00 96.12 146 ILE A CA 1
ATOM 1165 C C . ILE A 1 146 ? -23.404 1.373 10.501 1.00 96.12 146 ILE A C 1
ATOM 1167 O O . ILE A 1 146 ? -24.629 1.480 10.511 1.00 96.12 146 ILE A O 1
ATOM 1171 N N . PHE A 1 147 ? -22.764 0.391 11.148 1.00 94.00 147 PHE A N 1
ATOM 1172 C CA . PHE A 1 147 ? -23.410 -0.719 11.867 1.00 94.00 147 PHE A CA 1
ATOM 1173 C C . PHE A 1 147 ? -22.982 -0.768 13.348 1.00 94.00 147 PHE A C 1
ATOM 1175 O O . PHE A 1 147 ? -22.291 -1.706 13.778 1.00 94.00 147 PHE A O 1
ATOM 1182 N N . PRO A 1 148 ? -23.352 0.240 14.159 1.00 94.25 148 PRO A N 1
ATOM 1183 C CA . PRO A 1 148 ? -22.911 0.348 15.551 1.00 94.25 148 PRO A CA 1
ATOM 1184 C C . PRO A 1 148 ? -23.363 -0.831 16.429 1.00 94.25 148 PRO A C 1
ATOM 1186 O O . PRO A 1 148 ? -22.682 -1.195 17.387 1.00 94.25 148 PRO A O 1
ATOM 1189 N N . GLU A 1 149 ? -24.481 -1.481 16.104 1.00 94.19 149 GLU A N 1
ATOM 1190 C CA . GLU A 1 149 ? -24.959 -2.681 16.788 1.00 94.19 149 GLU A CA 1
ATOM 1191 C C . GLU A 1 149 ? -24.002 -3.866 16.626 1.00 94.19 149 GLU A C 1
ATOM 1193 O O . GLU A 1 149 ? -23.750 -4.586 17.595 1.00 94.19 149 GLU A O 1
ATOM 1198 N N . VAL A 1 150 ? -23.421 -4.032 15.433 1.00 92.44 150 VAL A N 1
ATOM 1199 C CA . VAL A 1 150 ? -22.433 -5.079 15.147 1.00 92.44 150 VAL A CA 1
ATOM 1200 C C . VAL A 1 150 ? -21.131 -4.772 15.874 1.00 92.44 150 VAL A C 1
ATOM 1202 O O . VAL A 1 150 ? -20.562 -5.666 16.500 1.00 92.44 150 VAL A O 1
ATOM 1205 N N . SER A 1 151 ? -20.697 -3.507 15.857 1.00 89.00 151 SER A N 1
ATOM 1206 C CA . SER A 1 151 ? -19.523 -3.055 16.611 1.00 89.00 151 SER A CA 1
ATOM 1207 C C . SER A 1 151 ? -19.667 -3.364 18.104 1.00 89.00 151 SER A C 1
ATOM 1209 O O . SER A 1 151 ? -18.787 -3.987 18.696 1.00 89.00 151 SER A O 1
ATOM 1211 N N . ARG A 1 152 ? -20.818 -3.039 18.707 1.00 90.38 152 ARG A N 1
ATOM 1212 C CA . ARG A 1 152 ? -21.095 -3.315 20.125 1.00 90.38 152 ARG A CA 1
ATOM 1213 C C . ARG A 1 152 ? -21.039 -4.807 20.453 1.00 90.38 152 ARG A C 1
ATOM 1215 O O . ARG A 1 152 ? -20.472 -5.181 21.474 1.00 90.38 152 ARG A O 1
ATOM 1222 N N . ILE A 1 153 ? -21.622 -5.658 19.609 1.00 90.62 153 ILE A N 1
ATOM 1223 C CA . ILE A 1 153 ? -21.575 -7.116 19.800 1.00 90.62 153 ILE A CA 1
ATOM 1224 C C . ILE A 1 153 ? -20.131 -7.621 19.702 1.00 90.62 153 ILE A C 1
ATOM 1226 O O . ILE A 1 153 ? -19.711 -8.414 20.540 1.00 90.62 153 ILE A O 1
ATOM 1230 N N . ALA A 1 154 ? -19.363 -7.137 18.721 1.00 87.62 154 ALA A N 1
ATOM 1231 C CA . ALA A 1 154 ? -17.957 -7.498 18.569 1.00 87.62 154 ALA A CA 1
ATOM 1232 C C . ALA A 1 154 ? -17.129 -7.089 19.797 1.00 87.62 154 ALA A C 1
ATOM 1234 O O . ALA A 1 154 ? -16.347 -7.896 20.291 1.00 87.62 154 ALA A O 1
ATOM 1235 N N . HIS A 1 155 ? -17.342 -5.883 20.331 1.00 86.12 155 HIS A N 1
ATOM 1236 C CA . HIS A 1 155 ? -16.700 -5.429 21.565 1.00 86.12 155 HIS A CA 1
ATOM 1237 C C . HIS A 1 155 ? -17.050 -6.317 22.766 1.00 86.12 155 HIS A C 1
ATOM 1239 O O . HIS A 1 155 ? -16.144 -6.753 23.465 1.00 86.12 155 HIS A O 1
ATOM 1245 N N . LEU A 1 156 ? -18.328 -6.664 22.958 1.00 89.25 156 LEU A N 1
ATOM 1246 C CA . LEU A 1 156 ? -18.747 -7.549 24.053 1.00 89.25 156 LEU A CA 1
ATOM 1247 C C . LEU A 1 156 ? -18.121 -8.946 23.959 1.00 89.25 156 LEU A C 1
ATOM 1249 O O . LEU A 1 156 ? -17.766 -9.528 24.981 1.00 89.25 156 LEU A O 1
ATOM 1253 N N . GLU A 1 157 ? -17.984 -9.493 22.751 1.00 86.81 157 GLU A N 1
ATOM 1254 C CA . GLU A 1 157 ? -17.330 -10.789 22.557 1.00 86.81 157 GLU A CA 1
ATOM 1255 C C . GLU A 1 157 ? -15.824 -10.704 22.842 1.00 86.81 157 GLU A C 1
ATOM 1257 O O . GLU A 1 157 ? -15.276 -11.585 23.504 1.00 86.81 157 GLU A O 1
ATOM 1262 N N . LEU A 1 158 ? -15.158 -9.627 22.407 1.00 85.75 158 LEU A N 1
ATOM 1263 C CA . LEU A 1 158 ? -13.754 -9.379 22.746 1.00 85.75 158 LEU A CA 1
ATOM 1264 C C . LEU A 1 158 ? -13.562 -9.256 24.262 1.00 85.75 158 LEU A C 1
ATOM 1266 O O . LEU A 1 158 ? -12.668 -9.898 24.808 1.00 85.75 158 LEU A O 1
ATOM 1270 N N . ASP A 1 159 ? -14.425 -8.507 24.947 1.00 86.12 159 ASP A N 1
ATOM 1271 C CA . ASP A 1 159 ? -14.390 -8.365 26.404 1.00 86.12 159 ASP A CA 1
ATOM 1272 C C . ASP A 1 159 ? -14.637 -9.710 27.102 1.00 86.12 159 ASP A C 1
ATOM 1274 O O . ASP A 1 159 ? -13.975 -10.036 28.084 1.00 86.12 159 ASP A O 1
ATOM 1278 N N . ARG A 1 160 ? -15.544 -10.540 26.578 1.00 86.00 160 ARG A N 1
ATOM 1279 C CA . ARG A 1 160 ? -15.833 -11.872 27.125 1.00 86.00 160 ARG A CA 1
ATOM 1280 C C . ARG A 1 160 ? -14.662 -12.844 26.971 1.00 86.00 160 ARG A C 1
ATOM 1282 O O . ARG A 1 160 ? -14.380 -13.596 27.902 1.00 86.00 160 ARG A O 1
ATOM 1289 N N . VAL A 1 161 ? -14.031 -12.886 25.796 1.00 85.44 161 VAL A N 1
ATOM 1290 C CA . VAL A 1 161 ? -12.970 -13.859 25.474 1.00 85.44 161 VAL A CA 1
ATOM 1291 C C . VAL A 1 161 ? -11.627 -13.414 26.033 1.00 85.44 161 VAL A C 1
ATOM 1293 O O . VAL A 1 161 ? -10.902 -14.208 26.631 1.00 85.44 161 VAL A O 1
ATOM 1296 N N . CYS A 1 162 ? -11.279 -12.147 25.832 1.00 83.38 162 CYS A N 1
ATOM 1297 C CA . CYS A 1 162 ? -9.986 -11.618 26.235 1.00 83.38 162 CYS A CA 1
ATOM 1298 C C . CYS A 1 162 ? -9.999 -11.093 27.674 1.00 83.38 162 CYS A C 1
ATOM 1300 O O . CYS A 1 162 ? -8.937 -11.056 28.299 1.00 83.38 162 CYS A O 1
ATOM 1302 N N . GLY A 1 163 ? -11.154 -10.692 28.219 1.00 78.19 163 GLY A N 1
ATOM 1303 C CA . GLY A 1 163 ? -11.239 -10.045 29.530 1.00 78.19 163 GLY A CA 1
ATOM 1304 C C . GLY A 1 163 ? -10.252 -8.880 29.647 1.00 78.19 163 GLY A C 1
ATOM 1305 O O . GLY A 1 163 ? -9.952 -8.178 28.680 1.00 78.19 163 GLY A O 1
ATOM 1306 N N . ASP A 1 164 ? -9.621 -8.751 30.812 1.00 74.19 164 ASP A N 1
ATOM 1307 C CA . ASP A 1 164 ? -8.562 -7.758 31.039 1.00 74.19 164 ASP A CA 1
ATOM 1308 C C . ASP A 1 164 ? -7.251 -8.046 30.280 1.00 74.19 164 ASP A C 1
ATOM 1310 O O . ASP A 1 164 ? -6.325 -7.226 30.277 1.00 74.19 164 ASP A O 1
ATOM 1314 N N . GLN A 1 165 ? -7.134 -9.202 29.616 1.00 68.19 165 GLN A N 1
ATOM 1315 C CA . GLN A 1 165 ? -5.931 -9.586 28.875 1.00 68.19 165 GLN A CA 1
ATOM 1316 C C . GLN A 1 165 ? -5.807 -8.867 27.530 1.00 68.19 165 GLN A C 1
ATOM 1318 O O . GLN A 1 165 ? -4.718 -8.864 26.954 1.00 68.19 165 GLN A O 1
ATOM 1323 N N . PHE A 1 166 ? -6.857 -8.185 27.058 1.00 58.91 166 PHE A N 1
ATOM 1324 C CA . PHE A 1 166 ? -6.798 -7.400 25.821 1.00 58.91 166 PHE A CA 1
ATOM 1325 C C . PHE A 1 166 ? -5.682 -6.335 25.868 1.00 58.91 166 PHE A C 1
ATOM 1327 O O . PHE A 1 166 ? -4.978 -6.118 24.883 1.00 58.91 166 PHE A O 1
ATOM 1334 N N . ARG A 1 167 ? -5.402 -5.757 27.050 1.00 53.50 167 ARG A N 1
ATOM 1335 C CA . ARG A 1 167 ? -4.257 -4.845 27.269 1.00 53.50 167 ARG A CA 1
ATOM 1336 C C . ARG A 1 167 ? -2.881 -5.518 27.156 1.00 53.50 167 ARG A C 1
ATOM 1338 O O . ARG A 1 167 ? -1.896 -4.830 26.912 1.00 53.50 167 ARG A O 1
ATOM 1345 N N . LYS A 1 168 ? -2.793 -6.840 27.329 1.00 47.09 168 LYS A N 1
ATOM 1346 C CA . LYS A 1 168 ? -1.543 -7.627 27.295 1.00 47.09 168 LYS A CA 1
ATOM 1347 C C . LYS A 1 168 ? -1.281 -8.290 25.938 1.00 47.09 168 LYS A C 1
ATOM 1349 O O . LYS A 1 168 ? -0.178 -8.780 25.702 1.00 47.09 168 LYS A O 1
ATOM 1354 N N . MET A 1 169 ? -2.255 -8.266 25.028 1.00 47.00 169 MET A N 1
ATOM 1355 C CA . MET A 1 169 ? -2.174 -8.927 23.722 1.00 47.00 169 MET A CA 1
ATOM 1356 C C . MET A 1 169 ? -1.116 -8.317 22.784 1.00 47.00 169 MET A C 1
ATOM 1358 O O . MET A 1 169 ? -0.667 -8.983 21.857 1.00 47.00 169 MET A O 1
ATOM 1362 N N . LEU A 1 170 ? -0.626 -7.101 23.067 1.00 45.12 170 LEU A N 1
ATOM 1363 C CA . LEU A 1 170 ? 0.507 -6.514 22.339 1.00 45.12 170 LEU A CA 1
ATOM 1364 C C . LEU A 1 170 ? 1.854 -7.226 22.592 1.00 45.12 170 LEU A C 1
ATOM 1366 O O . LEU A 1 170 ? 2.802 -6.965 21.857 1.00 45.12 170 LEU A O 1
ATOM 1370 N N . LEU A 1 171 ? 1.964 -8.094 23.609 1.00 40.44 171 LEU A N 1
ATOM 1371 C CA . LEU A 1 171 ? 3.242 -8.686 24.038 1.00 40.44 171 LEU A CA 1
ATOM 1372 C C . LEU A 1 171 ? 3.322 -10.218 23.946 1.00 40.44 171 LEU A C 1
ATOM 1374 O O . LEU A 1 171 ? 4.395 -10.768 24.174 1.00 40.44 171 LEU A O 1
ATOM 1378 N N . LEU A 1 172 ? 2.244 -10.929 23.599 1.00 34.00 172 LEU A N 1
ATOM 1379 C CA . LEU A 1 172 ? 2.238 -12.399 23.600 1.00 34.00 172 LEU A CA 1
ATOM 1380 C C . LEU A 1 172 ? 1.613 -12.975 22.325 1.00 34.00 172 LEU A C 1
ATOM 1382 O O . LEU A 1 172 ? 0.507 -13.504 22.334 1.00 34.00 172 LEU A O 1
ATOM 1386 N N . TYR A 1 173 ? 2.374 -12.956 21.232 1.00 36.16 173 TYR A N 1
ATOM 1387 C CA . TYR A 1 173 ? 2.064 -13.704 20.002 1.00 36.16 173 TYR A CA 1
ATOM 1388 C C . TYR A 1 173 ? 2.376 -15.216 20.113 1.00 36.16 173 TYR A C 1
ATOM 1390 O O . TYR A 1 173 ? 2.689 -15.863 19.119 1.00 36.16 173 TYR A O 1
ATOM 1398 N N . GLY A 1 174 ? 2.326 -15.795 21.320 1.00 38.19 174 GLY A N 1
ATOM 1399 C CA . GLY A 1 174 ? 2.857 -17.140 21.580 1.00 38.19 174 GLY A CA 1
ATOM 1400 C C . GLY A 1 174 ? 1.888 -18.201 22.104 1.00 38.19 174 GLY A C 1
ATOM 1401 O O . GLY A 1 174 ? 2.266 -19.367 22.099 1.00 38.19 174 GLY A O 1
ATOM 1402 N N . THR A 1 175 ? 0.685 -17.866 22.592 1.00 35.19 175 THR A N 1
ATOM 1403 C CA . THR A 1 175 ? -0.080 -18.844 23.406 1.00 35.19 175 THR A CA 1
ATOM 1404 C C . THR A 1 175 ? -1.598 -18.892 23.215 1.00 35.19 175 THR A C 1
ATOM 1406 O O . THR A 1 175 ? -2.246 -19.706 23.871 1.00 35.19 175 THR A O 1
ATOM 1409 N N . CYS A 1 176 ? -2.207 -18.112 22.315 1.00 33.53 176 CYS A N 1
ATOM 1410 C CA . CYS A 1 176 ? -3.644 -18.272 22.052 1.00 33.53 176 CYS A CA 1
ATOM 1411 C C . CYS A 1 176 ? -3.893 -19.391 21.027 1.00 33.53 176 CYS A C 1
ATOM 1413 O O . CYS A 1 176 ? -3.514 -19.275 19.864 1.00 33.53 176 CYS A O 1
ATOM 1415 N N . GLY A 1 177 ? -4.498 -20.487 21.500 1.00 34.81 177 GLY A N 1
ATOM 1416 C CA . GLY A 1 177 ? -4.828 -21.700 20.747 1.00 34.81 177 GLY A CA 1
ATOM 1417 C C . GLY A 1 177 ? -5.830 -21.518 19.588 1.00 34.81 177 GLY A C 1
ATOM 1418 O O . GLY A 1 177 ? -6.225 -20.402 19.256 1.00 34.81 177 GLY A O 1
ATOM 1419 N N . PRO A 1 178 ? -6.266 -22.622 18.948 1.00 33.94 178 PRO A N 1
ATOM 1420 C CA . PRO A 1 178 ? -6.718 -22.655 17.548 1.00 33.94 178 PRO A CA 1
ATOM 1421 C C . PRO A 1 178 ? -8.115 -22.066 17.254 1.00 33.94 178 PRO A C 1
ATOM 1423 O O . PRO A 1 178 ? -8.670 -22.316 16.187 1.00 33.94 178 PRO A O 1
ATOM 1426 N N . PHE A 1 179 ? -8.702 -21.268 18.148 1.00 35.88 179 PHE A N 1
ATOM 1427 C CA . PHE A 1 179 ? -10.112 -20.869 18.072 1.00 35.88 179 PHE A CA 1
ATOM 1428 C C . PHE A 1 179 ? -10.355 -19.366 18.243 1.00 35.88 179 PHE A C 1
ATOM 1430 O O . PHE A 1 179 ? -11.148 -18.979 19.083 1.00 35.88 179 PHE A O 1
ATOM 1437 N N . THR A 1 180 ? -9.754 -18.501 17.418 1.00 34.22 180 THR A N 1
ATOM 1438 C CA . THR A 1 180 ? -10.378 -17.182 17.157 1.00 34.22 180 THR A CA 1
ATOM 1439 C C . THR A 1 180 ? -9.915 -16.569 15.836 1.00 34.22 180 THR A C 1
ATOM 1441 O O . THR A 1 180 ? -9.261 -15.534 15.783 1.00 34.22 180 THR A O 1
ATOM 1444 N N . MET A 1 181 ? -10.284 -17.197 14.719 1.00 29.66 181 MET A N 1
ATOM 1445 C CA . MET A 1 181 ? -10.429 -16.446 13.474 1.00 29.66 181 MET A CA 1
ATOM 1446 C C . MET A 1 181 ? -11.821 -15.808 13.533 1.00 29.66 181 MET A C 1
ATOM 1448 O O . MET A 1 181 ? -12.808 -16.446 13.163 1.00 29.66 181 MET A O 1
ATOM 1452 N N . ILE A 1 182 ? -11.928 -14.576 14.050 1.00 37.94 182 ILE A N 1
ATOM 1453 C CA . ILE A 1 182 ? -13.123 -13.759 13.801 1.00 37.94 182 ILE A CA 1
ATOM 1454 C C . ILE A 1 182 ? -13.254 -13.727 12.283 1.00 37.94 182 ILE A C 1
ATOM 1456 O O . ILE A 1 182 ? -12.367 -13.247 11.579 1.00 37.94 182 ILE A O 1
ATOM 1460 N N . ARG A 1 183 ? -14.309 -14.357 11.765 1.00 30.50 183 ARG A N 1
ATOM 1461 C CA . ARG A 1 183 ? -14.551 -14.478 10.331 1.00 30.50 183 ARG A CA 1
ATOM 1462 C C . ARG A 1 183 ? -14.769 -13.066 9.774 1.00 30.50 183 ARG A C 1
ATOM 1464 O O . ARG A 1 183 ? -15.901 -12.628 9.630 1.00 30.50 183 ARG A O 1
ATOM 1471 N N . ILE A 1 184 ? -13.703 -12.426 9.297 1.00 38.91 184 ILE A N 1
ATOM 1472 C CA . ILE A 1 184 ? -13.743 -11.353 8.280 1.00 38.91 184 ILE A CA 1
ATOM 1473 C C . ILE A 1 184 ? -14.128 -11.974 6.907 1.00 38.91 184 ILE A C 1
ATOM 1475 O O . ILE A 1 184 ? -13.785 -11.513 5.827 1.00 38.91 184 ILE A O 1
ATOM 1479 N N . GLY A 1 185 ? -14.834 -13.111 6.913 1.00 28.80 185 GLY A N 1
ATOM 1480 C CA . GLY A 1 185 ? -15.262 -13.828 5.716 1.00 28.80 185 GLY A CA 1
ATOM 1481 C C . GLY A 1 185 ? -16.557 -13.278 5.121 1.00 28.80 185 GLY A C 1
ATOM 1482 O O . GLY A 1 185 ? -16.924 -13.664 4.014 1.00 28.80 185 GLY A O 1
ATOM 1483 N N . THR A 1 186 ? -17.277 -12.410 5.835 1.00 34.25 186 THR A N 1
ATOM 1484 C CA . THR A 1 186 ? -18.523 -11.799 5.345 1.00 34.25 186 THR A CA 1
ATOM 1485 C C . THR A 1 186 ? -18.318 -10.466 4.633 1.00 34.25 186 THR A C 1
ATOM 1487 O O . THR A 1 186 ? -19.170 -10.132 3.814 1.00 34.25 186 THR A O 1
ATOM 1490 N N . LEU A 1 187 ? -17.197 -9.758 4.839 1.00 41.41 187 LEU A N 1
ATOM 1491 C CA . LEU A 1 187 ? -16.841 -8.602 3.999 1.00 41.41 187 LEU A CA 1
ATOM 1492 C C . LEU A 1 187 ? -16.347 -9.059 2.615 1.00 41.41 187 LEU A C 1
ATOM 1494 O O . LEU A 1 187 ? -16.768 -8.538 1.590 1.00 41.41 187 LEU A O 1
ATOM 1498 N N . THR A 1 188 ? -15.540 -10.121 2.571 1.00 34.50 188 THR A N 1
ATOM 1499 C CA . THR A 1 188 ? -14.912 -10.620 1.333 1.00 34.50 188 THR A CA 1
ATOM 1500 C C . THR A 1 188 ? -15.823 -11.497 0.466 1.00 34.50 188 THR A C 1
ATOM 1502 O O . THR A 1 188 ? -15.650 -11.557 -0.748 1.00 34.50 188 THR A O 1
ATOM 1505 N N . ARG A 1 189 ? -16.852 -12.148 1.033 1.00 31.48 189 ARG A N 1
ATOM 1506 C CA . ARG A 1 189 ? -17.856 -12.912 0.251 1.00 31.48 189 ARG A CA 1
ATOM 1507 C C . ARG A 1 189 ? -18.923 -12.036 -0.420 1.00 31.48 189 ARG A C 1
ATOM 1509 O O . ARG A 1 189 ? -19.797 -12.561 -1.113 1.00 31.48 189 ARG A O 1
ATOM 1516 N N . GLY A 1 190 ? -18.865 -10.723 -0.208 1.00 33.31 190 GLY A N 1
ATOM 1517 C CA . GLY A 1 190 ? -19.879 -9.751 -0.599 1.00 33.31 190 GLY A CA 1
ATOM 1518 C C . GLY A 1 190 ? -19.414 -8.699 -1.601 1.00 33.31 190 GLY A C 1
ATOM 1519 O O . GLY A 1 190 ? -19.886 -7.577 -1.506 1.00 33.31 190 GLY A O 1
ATOM 1520 N N . GLY A 1 191 ? -18.565 -9.050 -2.569 1.00 32.84 191 GLY A N 1
ATOM 1521 C CA . GLY A 1 191 ? -18.282 -8.195 -3.724 1.00 32.84 191 GLY A CA 1
ATOM 1522 C C . GLY A 1 191 ? -17.014 -7.356 -3.590 1.00 32.84 191 GLY A C 1
ATOM 1523 O O . GLY A 1 191 ? -16.712 -6.788 -2.548 1.00 32.84 191 GLY A O 1
ATOM 1524 N N . SER A 1 192 ? -16.270 -7.325 -4.688 1.00 26.62 192 SER A N 1
ATOM 1525 C CA . SER A 1 192 ? -15.061 -6.550 -4.915 1.00 26.62 192 SER A CA 1
ATOM 1526 C C . SER A 1 192 ? -15.230 -5.100 -4.457 1.00 26.62 192 SER A C 1
ATOM 1528 O O . SER A 1 192 ? -16.084 -4.388 -4.981 1.00 26.62 192 SER A O 1
ATOM 1530 N N . ILE A 1 193 ? -14.376 -4.632 -3.546 1.00 34.47 193 ILE A N 1
ATOM 1531 C CA . ILE A 1 193 ? -14.180 -3.196 -3.324 1.00 34.47 193 ILE A CA 1
ATOM 1532 C C . ILE A 1 193 ? -13.188 -2.725 -4.395 1.00 34.47 193 ILE A C 1
ATOM 1534 O O . ILE A 1 193 ? -12.015 -2.475 -4.138 1.00 34.47 193 ILE A O 1
ATOM 1538 N N . LEU A 1 194 ? -13.660 -2.683 -5.642 1.00 26.12 194 LEU A N 1
ATOM 1539 C CA . LEU A 1 194 ? -13.157 -1.709 -6.601 1.00 26.12 194 LEU A CA 1
ATOM 1540 C C . LEU A 1 194 ? -13.892 -0.420 -6.254 1.00 26.12 194 LEU A C 1
ATOM 1542 O O . LEU A 1 194 ? -15.115 -0.353 -6.362 1.00 26.12 194 LEU A O 1
ATOM 1546 N N . VAL A 1 195 ? -13.150 0.567 -5.758 1.00 32.38 195 VAL A N 1
ATOM 1547 C CA . VAL A 1 195 ? -13.661 1.922 -5.547 1.00 32.38 195 VAL A CA 1
ATOM 1548 C C . VAL A 1 195 ? -13.857 2.539 -6.929 1.00 32.38 195 VAL A C 1
ATOM 1550 O O . VAL A 1 195 ? -12.995 3.248 -7.431 1.00 32.38 195 VAL A O 1
ATOM 1553 N N . ASP A 1 196 ? -14.978 2.212 -7.558 1.00 25.64 196 ASP A N 1
ATOM 1554 C CA . ASP A 1 196 ? -15.518 2.948 -8.690 1.00 25.64 196 ASP A CA 1
ATOM 1555 C C . ASP A 1 196 ? -17.016 3.161 -8.430 1.00 25.64 196 ASP A C 1
ATOM 1557 O O . ASP A 1 196 ? -17.711 2.279 -7.919 1.00 25.64 196 ASP A O 1
ATOM 1561 N N . GLY A 1 197 ? -17.479 4.393 -8.628 1.00 32.53 197 GLY A N 1
ATOM 1562 C CA . GLY A 1 197 ? -18.732 4.897 -8.065 1.00 32.53 197 GLY A CA 1
ATOM 1563 C C . GLY A 1 197 ? -19.991 4.127 -8.490 1.00 32.53 197 GLY A C 1
ATOM 1564 O O . GLY A 1 197 ? -20.143 3.752 -9.647 1.00 32.53 197 GLY A O 1
ATOM 1565 N N . GLY A 1 198 ? -20.950 3.976 -7.564 1.00 30.83 198 GLY A N 1
ATOM 1566 C CA . GLY A 1 198 ? -22.338 3.621 -7.900 1.00 30.83 198 GLY A CA 1
ATOM 1567 C C . GLY A 1 198 ? -22.977 2.500 -7.070 1.00 30.83 198 GLY A C 1
ATOM 1568 O O . GLY A 1 198 ? -22.959 1.334 -7.436 1.00 30.83 198 GLY A O 1
ATOM 1569 N N . THR A 1 199 ? -23.628 2.884 -5.973 1.00 37.62 199 THR A N 1
ATOM 1570 C CA . THR A 1 199 ? -24.997 2.480 -5.585 1.00 37.62 199 THR A CA 1
ATOM 1571 C C . THR A 1 199 ? -25.501 1.041 -5.837 1.00 37.62 199 THR A C 1
ATOM 1573 O O . THR A 1 199 ? -26.619 0.905 -6.316 1.00 37.62 199 THR A O 1
ATOM 1576 N N . ILE A 1 200 ? -24.819 -0.057 -5.472 1.00 36.09 200 ILE A N 1
ATOM 1577 C CA . ILE A 1 200 ? -25.479 -1.393 -5.457 1.00 36.09 200 ILE A CA 1
ATOM 1578 C C . ILE A 1 200 ? -24.976 -2.300 -4.314 1.00 36.09 200 ILE A C 1
ATOM 1580 O O . ILE A 1 200 ? -24.313 -3.305 -4.545 1.00 36.09 200 ILE A O 1
ATOM 1584 N N . THR A 1 201 ? -25.364 -2.017 -3.062 1.00 42.38 201 THR A N 1
ATOM 1585 C CA . THR A 1 201 ? -25.154 -2.984 -1.949 1.00 42.38 201 THR A CA 1
ATOM 1586 C C . THR A 1 201 ? -26.268 -3.017 -0.895 1.00 42.38 201 THR A C 1
ATOM 1588 O O . THR A 1 201 ? -26.137 -3.676 0.129 1.00 42.38 201 THR A O 1
ATOM 1591 N N . TYR A 1 202 ? -27.416 -2.371 -1.126 1.00 40.03 202 TYR A N 1
ATOM 1592 C CA . TYR A 1 202 ? -28.488 -2.311 -0.116 1.00 40.03 202 TYR A CA 1
ATOM 1593 C C . TYR A 1 202 ? -29.443 -3.522 -0.117 1.00 40.03 202 TYR A C 1
ATOM 1595 O O . TYR A 1 202 ? -30.034 -3.857 0.911 1.00 40.03 202 TYR A O 1
ATOM 1603 N N . HIS A 1 203 ? -29.603 -4.235 -1.239 1.00 31.42 203 HIS A N 1
ATOM 1604 C CA . HIS A 1 203 ? -30.679 -5.232 -1.353 1.00 31.42 203 HIS A CA 1
ATOM 1605 C C . HIS A 1 203 ? -30.383 -6.609 -0.736 1.00 31.42 203 HIS A C 1
ATOM 1607 O O . HIS A 1 203 ? -31.323 -7.359 -0.454 1.00 31.42 203 HIS A O 1
ATOM 1613 N N . ARG A 1 204 ? -29.110 -6.954 -0.494 1.00 35.72 204 ARG A N 1
ATOM 1614 C CA . ARG A 1 204 ? -28.721 -8.283 0.019 1.00 35.72 204 ARG A CA 1
ATOM 1615 C C . ARG A 1 204 ? -28.705 -8.361 1.547 1.00 35.72 204 ARG A C 1
ATOM 1617 O O . ARG A 1 204 ? -29.146 -9.373 2.090 1.00 35.72 204 ARG A O 1
ATOM 1624 N N . LEU A 1 205 ? -28.313 -7.284 2.235 1.00 39.69 205 LEU A N 1
ATOM 1625 C CA . LEU A 1 205 ? -28.279 -7.233 3.705 1.00 39.69 205 LEU A CA 1
ATOM 1626 C C . LEU A 1 205 ? -29.683 -7.371 4.324 1.00 39.69 205 LEU A C 1
ATOM 1628 O O . LEU A 1 205 ? -29.880 -8.104 5.290 1.00 39.69 205 LEU A O 1
ATOM 1632 N N . ARG A 1 206 ? -30.701 -6.762 3.698 1.00 38.34 206 ARG A N 1
ATOM 1633 C CA . ARG A 1 206 ? -32.091 -6.783 4.194 1.00 38.34 206 ARG A CA 1
ATOM 1634 C C . ARG A 1 206 ? -32.748 -8.173 4.154 1.00 38.34 206 ARG A C 1
ATOM 1636 O O . ARG A 1 206 ? -33.727 -8.395 4.859 1.00 38.34 206 ARG A O 1
ATOM 1643 N N . ARG A 1 207 ? -32.244 -9.112 3.337 1.00 35.44 207 ARG A N 1
ATOM 1644 C CA . ARG A 1 207 ? -32.743 -10.505 3.304 1.00 35.44 207 ARG A CA 1
ATOM 1645 C C . ARG A 1 207 ? -32.108 -11.388 4.376 1.00 35.44 207 ARG A C 1
ATOM 1647 O O . ARG A 1 207 ? -32.759 -12.328 4.817 1.00 35.44 207 ARG A O 1
ATOM 1654 N N . LEU A 1 208 ? -30.877 -11.086 4.787 1.00 38.03 208 LEU A N 1
ATOM 1655 C CA . LEU A 1 208 ? -30.196 -11.797 5.872 1.00 38.03 208 LEU A CA 1
ATOM 1656 C C . LEU A 1 208 ? -30.775 -11.403 7.237 1.00 38.03 208 LEU A C 1
ATOM 1658 O O . LEU A 1 208 ? -31.050 -12.278 8.046 1.00 38.03 208 LEU A O 1
ATOM 1662 N N . LEU A 1 209 ? -31.092 -10.120 7.430 1.00 41.91 209 LEU A N 1
ATOM 1663 C CA . LEU A 1 209 ? -31.689 -9.609 8.673 1.00 41.91 209 LEU A CA 1
ATOM 1664 C C . LEU A 1 209 ? -33.172 -9.973 8.877 1.00 41.91 209 LEU A C 1
ATOM 1666 O O . LEU A 1 209 ? -33.684 -9.794 9.968 1.00 41.91 209 LEU A O 1
ATOM 1670 N N . LYS A 1 210 ? -33.879 -10.475 7.853 1.00 35.44 210 LYS A N 1
ATOM 1671 C CA . LYS A 1 210 ? -35.265 -10.979 7.987 1.00 35.44 210 LYS A CA 1
ATOM 1672 C C . LYS A 1 210 ? -35.349 -12.473 8.333 1.00 35.44 210 LYS A C 1
ATOM 1674 O O . LYS A 1 210 ? -36.450 -13.005 8.435 1.00 35.44 210 LYS A O 1
ATOM 1679 N N . ARG A 1 211 ? -34.210 -13.166 8.407 1.00 37.84 211 ARG A N 1
ATOM 1680 C CA . ARG A 1 211 ? -34.119 -14.604 8.723 1.00 37.84 211 ARG A CA 1
ATOM 1681 C C . ARG A 1 211 ? -33.419 -14.878 10.060 1.00 37.84 211 ARG A C 1
ATOM 1683 O O . ARG A 1 211 ? -33.199 -16.042 10.381 1.00 37.84 211 ARG A O 1
ATOM 1690 N N . MET A 1 212 ? -33.082 -13.823 10.795 1.00 40.44 212 MET A N 1
ATOM 1691 C CA . MET A 1 212 ? -32.714 -13.840 12.211 1.00 40.44 212 MET A CA 1
ATOM 1692 C C . MET A 1 212 ? -33.843 -13.180 12.993 1.00 40.44 212 MET A C 1
ATOM 1694 O O . MET A 1 212 ? -34.066 -13.611 14.139 1.00 40.44 212 MET A O 1
#